Protein AF-A0A3P6QQW7-F1 (afdb_monomer)

pLDDT: mean 83.7, std 15.82, range [25.36, 98.5]

Radius of gyration: 17.85 Å; Cα contacts (8 Å, |Δi|>4): 536; chains: 1; bounding box: 44×50×46 Å

Solvent-accessible surface area (backbone atoms only — not comparable to full-atom values): 12596 Å² total; per-residue (Å²): 134,87,82,77,86,93,75,53,72,78,45,77,47,79,44,87,71,66,86,88,89,85,71,98,59,97,78,86,49,73,49,71,53,64,49,98,79,76,82,51,72,28,69,30,63,56,76,56,79,91,69,45,33,38,37,36,70,40,52,30,28,50,58,92,45,92,94,45,69,37,48,25,40,36,36,42,32,23,76,38,66,81,25,40,39,39,29,73,85,74,76,42,75,47,80,29,39,53,39,24,28,42,36,37,33,27,49,59,63,38,57,66,34,48,44,37,39,84,42,51,37,50,43,38,24,15,16,52,60,30,78,49,74,75,87,68,89,66,92,88,70,56,43,63,36,52,40,57,62,72,20,59,93,73,43,38,42,63,50,75,42,68,64,57,85,91,48,65,56,48,55,36,38,38,37,27,68,37,58,72,23,44,46,22,53,74,87,42,67,54,89,75,66,62,38,46,47,65,38,69,49,80,44,79,44,61,44,58,41,43,38,38,40,77,32,40,36,47,79,50,109

Foldseek 3Di:
DDDDDLAFWPDKDKDQADDDDDDPDDDWDKDWDADPVRPAIEIETDDDQVQFDFKFFAFEAAEPDPVDQKKKKKKKADQAAQKWKDWVVNRDIDGDHHSMMIMTIGRHDSRLTMIGIPDTIKMKIWIQADTAYCPDDDPPDRHTYMYTTGGLVPFDQKDAQADDPPDQKDKKKKAFQAAQKWKDKVNHTDPDDDHHHSDMDIDIDTGGIIMGMPGTMDMDD

Nearest PDB structures (foldseek):
  8jkk-assembly1_A  TM=5.355E-01  e=5.330E-01  Coprinopsis cinerea okayama7#130
  8jkk-assembly3_G  TM=5.347E-01  e=5.627E-01  Coprinopsis cinerea okayama7#130
  7w5p-assembly1_H  TM=5.671E-01  e=8.224E-01  Coprinopsis cinerea
  8jkk-assembly4_J  TM=5.335E-01  e=6.621E-01  Coprinopsis cinerea okayama7#130
  7w5p-assembly1_D  TM=5.644E-01  e=9.677E-01  Coprinopsis cinerea

Sequence (221 aa):
MVIYDEQYLYNAVVENKTLFVNSNVPVSLIATNSLTEGRGEDKFVVLPICQLGREYHIVGEESFYEDYQSTNIFTIIAVEDNTTVTLEFFFLESTLNRGQQLTIITTDWANAVVVTSNKNVAVLSGSVCGYGNTYSNHPSQCSYEALMLAPSSNWGKEAPFYKYLPEDSGEFMLFFEEANTDVYFDEQKLSHGPFGSNSYLTCANKTGVYIRATGPIYVVA

Secondary structure (DSSP, 8-state):
-------SEEEEEEEE-------SS---EEEEEE-TTSS-EEEEEEPPGGG-EEEEE----B---TT----EEEEEEESSTTEEEEEGGGTEEEEE-TTEEEEEEESS-GGG-EEEEEEEEEEEEEESS-SSB--S--GGGPPPEEEEPPPGGG-EEEEEE---TT-SEEEEEEEESSTTB-EEETTEEPSS-PBPTT-EEEEEEESSEEEEEEEEEEEE-

InterPro domains:
  IPR035234 IgGFc-binding protein, N-terminal [PF17517] (42-220)

Mean predicted aligned error: 7.34 Å

Organism: Cylicostephanus goldi (NCBI:txid71465)

Structure (mmCIF, N/CA/C/O backbone):
data_AF-A0A3P6QQW7-F1
#
_entry.id   AF-A0A3P6QQW7-F1
#
loop_
_atom_site.group_PDB
_atom_site.id
_atom_site.type_symbol
_atom_site.label_atom_id
_atom_site.label_alt_id
_atom_site.label_comp_id
_atom_site.label_asym_id
_atom_site.label_entity_id
_atom_site.label_seq_id
_atom_site.pdbx_PDB_ins_code
_atom_site.Cartn_x
_atom_site.Cartn_y
_atom_site.Cartn_z
_atom_site.occupancy
_atom_site.B_iso_or_equiv
_atom_site.auth_seq_id
_atom_site.auth_comp_id
_atom_site.auth_asym_id
_atom_site.auth_atom_id
_atom_site.pdbx_PDB_model_num
ATOM 1 N N . MET A 1 1 ? 16.428 32.362 10.472 1.00 32.22 1 MET A N 1
ATOM 2 C CA . MET A 1 1 ? 15.578 31.196 10.776 1.00 32.22 1 MET A CA 1
ATOM 3 C C . MET A 1 1 ? 14.934 30.819 9.462 1.00 32.22 1 MET A C 1
ATOM 5 O O . MET A 1 1 ? 14.193 31.632 8.929 1.00 32.22 1 MET A O 1
ATOM 9 N N . VAL A 1 2 ? 15.386 29.726 8.857 1.00 25.36 2 VAL A N 1
ATOM 10 C CA . VAL A 1 2 ? 14.949 29.312 7.519 1.00 25.36 2 VAL A CA 1
ATOM 11 C C . VAL A 1 2 ? 13.649 28.538 7.702 1.00 25.36 2 VAL A C 1
ATOM 13 O O . VAL A 1 2 ? 13.646 27.520 8.386 1.00 25.36 2 VAL A O 1
ATOM 16 N N . ILE A 1 3 ? 12.559 29.089 7.177 1.00 30.94 3 ILE A N 1
ATOM 17 C CA . ILE A 1 3 ? 11.255 28.436 7.062 1.00 30.94 3 ILE A CA 1
ATOM 18 C C . ILE A 1 3 ? 11.349 27.602 5.780 1.00 30.94 3 ILE A C 1
ATOM 20 O O . ILE A 1 3 ? 11.571 28.177 4.716 1.00 30.94 3 ILE A O 1
ATOM 24 N N . TYR A 1 4 ? 11.287 26.276 5.891 1.00 33.19 4 TYR A N 1
ATOM 25 C CA . TYR A 1 4 ? 11.054 25.408 4.736 1.00 33.19 4 TYR A CA 1
ATOM 26 C C . TYR A 1 4 ? 9.536 25.273 4.541 1.00 33.19 4 TYR A C 1
ATOM 28 O O . TYR A 1 4 ? 8.804 25.163 5.520 1.00 33.19 4 TYR A O 1
ATOM 36 N N . ASP A 1 5 ? 9.114 25.359 3.282 1.00 38.78 5 ASP A N 1
ATOM 37 C CA . ASP A 1 5 ? 7.742 25.432 2.763 1.00 38.78 5 ASP A CA 1
ATOM 38 C C . ASP A 1 5 ? 6.753 24.421 3.382 1.00 38.78 5 ASP A C 1
ATOM 40 O O . ASP A 1 5 ? 6.978 23.212 3.359 1.00 38.78 5 ASP A O 1
ATOM 44 N N . GLU A 1 6 ? 5.625 24.924 3.890 1.00 43.62 6 GLU A N 1
ATOM 45 C CA . GLU A 1 6 ? 4.515 24.176 4.505 1.00 43.62 6 GLU A CA 1
ATOM 46 C C . GLU A 1 6 ? 3.445 23.735 3.467 1.00 43.62 6 GLU A C 1
ATOM 48 O O . GLU A 1 6 ? 2.261 23.999 3.666 1.00 43.62 6 GLU A O 1
ATOM 53 N N . GLN A 1 7 ? 3.804 23.109 2.334 1.00 50.91 7 GLN A N 1
ATOM 54 C CA . GLN A 1 7 ? 2.839 22.869 1.228 1.00 50.91 7 GLN A CA 1
ATOM 55 C C . GLN A 1 7 ? 2.593 21.409 0.793 1.00 50.91 7 GLN A C 1
ATOM 57 O O . GLN A 1 7 ? 2.046 21.188 -0.279 1.00 50.91 7 GLN A O 1
ATOM 62 N N . TYR A 1 8 ? 2.908 20.393 1.600 1.00 62.88 8 TYR A N 1
ATOM 63 C CA . TYR A 1 8 ? 2.722 18.995 1.152 1.00 62.88 8 TYR A CA 1
ATOM 64 C C . TYR A 1 8 ? 1.355 18.389 1.505 1.00 62.88 8 TYR A C 1
ATOM 66 O O . TYR A 1 8 ? 0.889 17.471 0.834 1.00 62.88 8 TYR A O 1
ATOM 74 N N . LEU A 1 9 ? 0.691 18.884 2.551 1.00 67.94 9 LEU A N 1
ATOM 75 C CA . LEU A 1 9 ? -0.586 18.354 3.034 1.00 67.94 9 LEU A CA 1
ATOM 76 C C . LEU A 1 9 ? -1.731 19.285 2.627 1.00 67.94 9 LEU A C 1
ATOM 78 O O . LEU A 1 9 ? -1.903 20.349 3.219 1.00 67.94 9 LEU A O 1
ATOM 82 N N . TYR A 1 10 ? -2.540 18.878 1.649 1.00 69.56 10 TYR A N 1
ATOM 83 C CA . TYR A 1 10 ? -3.669 19.686 1.182 1.00 69.56 10 TYR A CA 1
ATOM 84 C C . TYR A 1 10 ? -4.895 19.535 2.085 1.00 69.56 10 TYR A C 1
ATOM 86 O O . TYR A 1 10 ? -5.614 20.497 2.358 1.00 69.56 10 TYR A O 1
ATOM 94 N N . ASN A 1 11 ? -5.156 18.311 2.547 1.00 80.00 11 ASN A N 1
ATOM 95 C CA . ASN A 1 11 ? -6.301 18.025 3.398 1.00 80.00 11 ASN A CA 1
ATOM 96 C C . ASN A 1 11 ? -6.044 16.802 4.282 1.00 80.00 11 ASN A C 1
ATOM 98 O O . ASN A 1 11 ? -5.419 15.840 3.841 1.00 80.00 11 ASN A O 1
ATOM 102 N N . ALA A 1 12 ? -6.584 16.829 5.500 1.00 83.56 12 ALA A N 1
ATOM 103 C CA . ALA A 1 12 ? -6.642 15.701 6.420 1.00 83.56 12 ALA A CA 1
ATOM 104 C C . ALA A 1 12 ? -8.001 15.719 7.133 1.00 83.56 12 ALA A C 1
ATOM 106 O O . ALA A 1 12 ? -8.289 16.630 7.911 1.00 83.56 12 ALA A O 1
ATOM 107 N N . VAL A 1 13 ? -8.851 14.724 6.870 1.00 91.06 13 VAL A N 1
ATOM 108 C CA . VAL A 1 13 ? -10.213 14.663 7.429 1.00 91.06 13 VAL A CA 1
ATOM 109 C C . VAL A 1 13 ? -10.448 13.329 8.109 1.00 91.06 13 VAL A C 1
ATOM 111 O O . VAL A 1 13 ? -10.167 12.275 7.537 1.00 91.06 13 VAL A O 1
ATOM 114 N N . VAL A 1 14 ? -11.018 13.386 9.315 1.00 91.75 14 VAL A N 1
ATOM 115 C CA . VAL A 1 14 ? -11.519 12.210 10.026 1.00 91.75 14 VAL A CA 1
ATOM 116 C C . VAL A 1 14 ? -13.023 12.081 9.823 1.00 91.75 14 VAL A C 1
ATOM 118 O O . VAL A 1 14 ? -13.777 13.016 10.095 1.00 91.75 14 VAL A O 1
ATOM 121 N N . GLU A 1 15 ? -13.470 10.908 9.384 1.00 93.88 15 GLU A N 1
ATOM 122 C CA . GLU A 1 15 ? -14.884 10.617 9.144 1.00 93.88 15 GLU A CA 1
ATOM 123 C C . GLU A 1 15 ? -15.303 9.264 9.729 1.00 93.88 15 GLU A C 1
ATOM 125 O O . GLU A 1 15 ? -14.505 8.335 9.831 1.00 93.88 15 GLU A O 1
ATOM 130 N N . ASN A 1 16 ? -16.591 9.126 10.053 1.00 91.31 16 ASN A N 1
ATOM 131 C CA . ASN A 1 16 ? -17.193 7.859 10.480 1.00 91.31 16 ASN A CA 1
ATOM 132 C C . ASN A 1 16 ? -17.816 7.156 9.268 1.00 91.31 16 ASN A C 1
ATOM 134 O O . ASN A 1 16 ? -19.023 7.257 9.034 1.00 91.31 16 ASN A O 1
ATOM 138 N N . LYS A 1 17 ? -16.989 6.490 8.462 1.00 82.12 17 LYS A N 1
ATOM 139 C CA . LYS A 1 17 ? -17.406 5.856 7.206 1.00 82.12 17 LYS A CA 1
ATOM 140 C C . LYS A 1 17 ? -16.744 4.489 7.072 1.00 82.12 17 LYS A C 1
ATOM 142 O O . LYS A 1 17 ? -15.702 4.347 6.449 1.00 82.12 17 LYS A O 1
ATOM 147 N N . THR A 1 18 ? -17.335 3.452 7.658 1.00 81.94 18 THR A N 1
ATOM 148 C CA . THR A 1 18 ? -16.860 2.077 7.445 1.00 81.94 18 THR A CA 1
ATOM 149 C C . THR A 1 18 ? -18.013 1.089 7.507 1.00 81.94 18 THR A C 1
ATOM 151 O O . THR A 1 18 ? -18.903 1.198 8.351 1.00 81.94 18 THR A O 1
ATOM 154 N N . LEU A 1 19 ? -17.973 0.097 6.621 1.00 84.00 19 LEU A N 1
ATOM 155 C CA . LEU A 1 19 ? -18.860 -1.056 6.640 1.00 84.00 19 LEU A CA 1
ATOM 156 C C . LEU A 1 19 ? -18.068 -2.282 7.106 1.00 84.00 19 LEU A C 1
ATOM 158 O O . LEU A 1 19 ? -17.021 -2.599 6.551 1.00 84.00 19 LEU A O 1
ATOM 162 N N . PHE A 1 20 ? -18.577 -2.980 8.122 1.00 86.38 20 PHE A N 1
ATOM 163 C CA . PHE A 1 20 ? -17.984 -4.225 8.609 1.00 86.38 20 PHE A CA 1
ATOM 164 C C . PHE A 1 20 ? -18.745 -5.420 8.037 1.00 86.38 20 PHE A C 1
ATOM 166 O O . PHE A 1 20 ? -19.938 -5.581 8.294 1.00 86.38 20 PHE A O 1
ATOM 173 N N . VAL A 1 21 ? -18.044 -6.279 7.295 1.00 89.12 21 VAL A N 1
ATOM 174 C CA . VAL A 1 21 ? -18.576 -7.562 6.819 1.00 89.12 21 VAL A CA 1
ATOM 175 C C . VAL A 1 21 ? -18.076 -8.669 7.737 1.00 89.12 21 VAL A C 1
ATOM 177 O O . VAL A 1 21 ? -16.873 -8.882 7.857 1.00 89.12 21 VAL A O 1
ATOM 180 N N . ASN A 1 22 ? -19.000 -9.396 8.363 1.00 89.75 22 ASN A N 1
ATOM 181 C CA . ASN A 1 22 ? -18.692 -10.601 9.127 1.00 89.75 22 ASN A CA 1
ATOM 182 C C . ASN A 1 22 ? -19.242 -11.818 8.385 1.00 89.75 22 ASN A C 1
ATOM 184 O O . ASN A 1 22 ? -20.403 -11.825 7.980 1.00 89.75 22 ASN A O 1
ATOM 188 N N . SER A 1 23 ? -18.420 -12.854 8.245 1.00 90.00 23 SER A N 1
ATOM 189 C CA . SER A 1 23 ? -18.808 -14.123 7.636 1.00 90.00 23 SER A CA 1
ATOM 190 C C . SER A 1 23 ? -18.249 -15.279 8.458 1.00 90.00 23 SER A C 1
ATOM 192 O O . SER A 1 23 ? -17.137 -15.203 8.974 1.00 90.00 23 SER A O 1
ATOM 194 N N . ASN A 1 24 ? -19.020 -16.357 8.579 1.00 92.31 24 ASN A N 1
ATOM 195 C CA . ASN A 1 24 ? -18.590 -17.617 9.192 1.00 92.31 24 ASN A CA 1
ATOM 196 C C . ASN A 1 24 ? -17.981 -18.598 8.174 1.00 92.31 24 ASN A C 1
ATOM 198 O O . ASN A 1 24 ? -17.595 -19.706 8.539 1.00 92.31 24 ASN A O 1
ATOM 202 N N . VAL A 1 25 ? -17.906 -18.195 6.906 1.00 92.81 25 VAL A N 1
ATOM 203 C CA . VAL A 1 25 ? -17.257 -18.923 5.812 1.00 92.81 25 VAL A CA 1
ATOM 204 C C . VAL A 1 25 ? -16.255 -18.008 5.103 1.00 92.81 25 VAL A C 1
ATOM 206 O O . VAL A 1 25 ? -16.424 -16.784 5.150 1.00 92.81 25 VAL A O 1
ATOM 209 N N . PRO A 1 26 ? -15.227 -18.555 4.431 1.00 90.50 26 PRO A N 1
ATOM 210 C CA . PRO A 1 26 ? -14.316 -17.749 3.628 1.00 90.50 26 PRO A CA 1
ATOM 211 C C . PRO A 1 26 ? -15.080 -16.949 2.568 1.00 90.50 26 PRO A C 1
ATOM 213 O O . PRO A 1 26 ? -15.846 -17.511 1.787 1.00 90.50 26 PRO A O 1
ATOM 216 N N . VAL A 1 27 ? -14.866 -15.635 2.551 1.00 90.75 27 VAL A N 1
ATOM 217 C CA . VAL A 1 27 ? -15.422 -14.713 1.556 1.00 90.75 27 VAL A CA 1
ATOM 218 C C . VAL A 1 27 ? -14.296 -13.864 0.982 1.00 90.75 27 VAL A C 1
ATOM 220 O O . VAL A 1 27 ? -13.344 -13.537 1.688 1.00 90.75 27 VAL A O 1
ATOM 223 N N . SER A 1 28 ? -14.417 -13.504 -0.293 1.00 92.00 28 SER A N 1
ATOM 224 C CA . SER A 1 28 ? -13.597 -12.469 -0.917 1.00 92.00 28 SER A CA 1
ATOM 225 C C . SER A 1 28 ? -14.476 -11.246 -1.126 1.00 92.00 28 SER A C 1
ATOM 227 O O . SER A 1 28 ? -15.581 -11.362 -1.662 1.00 92.00 28 SER A O 1
ATOM 229 N N . LEU A 1 29 ? -14.007 -10.093 -0.659 1.00 92.19 29 LEU A N 1
ATOM 230 C CA . LEU A 1 29 ? -14.676 -8.822 -0.873 1.00 92.19 29 LEU A CA 1
ATOM 231 C C . LEU A 1 29 ? -13.885 -8.041 -1.919 1.00 92.19 29 LEU A C 1
ATOM 233 O O . LEU A 1 29 ? -12.702 -7.770 -1.730 1.00 92.19 29 LEU A O 1
ATOM 237 N N . ILE A 1 30 ? -14.554 -7.689 -3.012 1.00 91.62 30 ILE A N 1
ATOM 238 C CA . ILE A 1 30 ? -14.014 -6.826 -4.058 1.00 91.62 30 ILE A CA 1
ATOM 239 C C . ILE A 1 30 ? -14.739 -5.493 -3.949 1.00 91.62 30 ILE A C 1
ATOM 241 O O . ILE A 1 30 ? -15.968 -5.452 -4.026 1.00 91.62 30 ILE A O 1
ATOM 245 N N . ALA A 1 31 ? -13.984 -4.423 -3.739 1.00 88.88 31 ALA A N 1
ATOM 246 C CA . ALA A 1 31 ? -14.510 -3.070 -3.788 1.00 88.88 31 ALA A CA 1
ATOM 247 C C . ALA A 1 31 ? -14.327 -2.504 -5.197 1.00 88.88 31 ALA A C 1
ATOM 249 O O . ALA A 1 31 ? -13.451 -2.933 -5.950 1.00 88.88 31 ALA A O 1
ATOM 250 N N . THR A 1 32 ? -15.183 -1.555 -5.560 1.00 85.00 32 THR A N 1
ATOM 251 C CA . THR A 1 32 ? -15.076 -0.823 -6.819 1.00 85.00 32 THR A CA 1
ATOM 252 C C . THR A 1 32 ? -15.112 0.661 -6.513 1.00 85.00 32 THR A C 1
ATOM 254 O O . THR A 1 32 ? -16.046 1.128 -5.859 1.00 85.00 32 THR A O 1
ATOM 257 N N . ASN A 1 33 ? -14.095 1.384 -6.968 1.00 78.38 33 ASN A N 1
ATOM 258 C CA . ASN A 1 33 ? -14.095 2.836 -7.005 1.00 78.38 33 ASN A CA 1
ATOM 259 C C . ASN A 1 33 ? -14.548 3.256 -8.405 1.00 78.38 33 ASN A C 1
ATOM 261 O O . ASN A 1 33 ? -13.872 2.945 -9.379 1.00 78.38 33 ASN A O 1
ATOM 265 N N . SER A 1 34 ? -15.716 3.887 -8.516 1.00 71.12 34 SER A N 1
ATOM 266 C CA . SER A 1 34 ? -16.317 4.259 -9.801 1.00 71.12 34 SER A CA 1
ATOM 267 C C . SER A 1 34 ? -16.558 5.757 -9.829 1.00 71.12 34 SER A C 1
ATOM 269 O O . SER A 1 34 ? -17.127 6.326 -8.891 1.00 71.12 34 SER A O 1
ATOM 271 N N . LEU A 1 35 ? -16.140 6.403 -10.914 1.00 65.94 35 LEU A N 1
ATOM 272 C CA . LEU A 1 35 ? -16.477 7.800 -11.152 1.00 65.94 35 LEU A CA 1
ATOM 273 C C . LEU A 1 35 ? -17.964 7.908 -11.492 1.00 65.94 35 LEU A C 1
ATOM 275 O O . LEU A 1 35 ? -18.494 7.122 -12.276 1.00 65.94 35 LEU A O 1
ATOM 279 N N . THR A 1 36 ? -18.630 8.939 -10.973 1.00 58.78 36 THR A N 1
ATOM 280 C CA . THR A 1 36 ? -20.071 9.202 -11.158 1.00 58.78 36 THR A CA 1
ATOM 281 C C . THR A 1 36 ? -20.526 9.323 -12.621 1.00 58.78 36 THR A C 1
ATOM 283 O O . THR A 1 36 ? -21.727 9.319 -12.878 1.00 58.78 36 THR A O 1
ATOM 286 N N . GLU A 1 37 ? -19.599 9.380 -13.583 1.00 57.81 37 GLU A N 1
ATOM 287 C CA . GLU A 1 37 ? -19.873 9.432 -15.025 1.00 57.81 37 GLU A CA 1
ATOM 288 C C . GLU A 1 37 ? -19.468 8.163 -15.806 1.00 57.81 37 GLU A C 1
ATOM 290 O O . GLU A 1 37 ? -19.481 8.179 -17.036 1.00 57.81 37 GLU A O 1
ATOM 295 N N . GLY A 1 38 ? -19.095 7.063 -15.137 1.00 52.53 38 GLY A N 1
ATOM 296 C CA . GLY A 1 38 ? -18.770 5.790 -15.803 1.00 52.53 38 GLY A CA 1
ATOM 297 C C . GLY A 1 38 ? -17.506 5.830 -16.673 1.00 52.53 38 GLY A C 1
ATOM 298 O O . GLY A 1 38 ? -17.375 5.050 -17.614 1.00 52.53 38 GLY A O 1
ATOM 299 N N . ARG A 1 39 ? -16.588 6.762 -16.385 1.00 57.78 39 ARG A N 1
ATOM 300 C CA . ARG A 1 39 ? -15.361 7.019 -17.164 1.00 57.78 39 ARG A CA 1
ATOM 301 C C . ARG A 1 39 ? -14.136 6.210 -16.718 1.00 57.78 39 ARG A C 1
ATOM 303 O O . ARG A 1 39 ? -13.053 6.436 -17.237 1.00 57.78 39 ARG A O 1
ATOM 310 N N . GLY A 1 40 ? -14.309 5.286 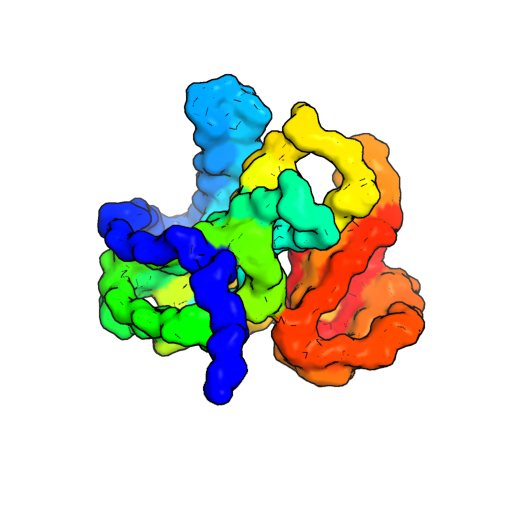-15.779 1.00 63.34 40 GLY A N 1
ATOM 311 C CA . GLY A 1 40 ? -13.247 4.447 -15.230 1.00 63.34 40 GLY A CA 1
ATOM 312 C C . GLY A 1 40 ? -13.702 3.812 -13.920 1.00 63.34 40 GLY A C 1
ATOM 313 O O . GLY A 1 40 ? -14.450 4.439 -13.163 1.00 63.34 40 GLY A O 1
ATOM 314 N N . GLU A 1 41 ? -13.299 2.562 -13.694 1.00 73.06 41 GLU A N 1
ATOM 315 C CA . GLU A 1 41 ? -13.537 1.844 -12.444 1.00 73.06 41 GLU A CA 1
ATOM 316 C C . GLU A 1 41 ? -12.279 1.101 -12.014 1.00 73.06 41 GLU A C 1
ATOM 318 O O . GLU A 1 41 ? -11.817 0.218 -12.740 1.00 73.06 41 GLU A O 1
ATOM 323 N N . ASP A 1 42 ? -11.812 1.370 -10.799 1.00 77.06 42 ASP A N 1
ATOM 324 C CA . ASP A 1 42 ? -10.796 0.541 -10.159 1.00 77.06 42 ASP A CA 1
ATOM 325 C C . ASP A 1 42 ? -11.454 -0.523 -9.318 1.00 77.06 42 ASP A C 1
ATOM 327 O O . ASP A 1 42 ? -12.444 -0.277 -8.620 1.00 77.06 42 ASP A O 1
ATOM 331 N N . LYS A 1 43 ? -10.871 -1.716 -9.340 1.00 85.12 43 LYS A N 1
ATOM 332 C CA . LYS A 1 43 ? -11.303 -2.824 -8.498 1.00 85.12 43 LYS A CA 1
ATOM 333 C C . LYS A 1 43 ? -10.127 -3.323 -7.700 1.00 85.12 43 LYS A C 1
ATOM 335 O O . LYS A 1 43 ? -9.103 -3.690 -8.262 1.00 85.12 43 LYS A O 1
ATOM 340 N N . PHE A 1 44 ? -10.318 -3.411 -6.394 1.00 89.44 44 PHE A N 1
ATOM 341 C CA . PHE A 1 44 ? -9.306 -3.926 -5.489 1.00 89.44 44 PHE A CA 1
ATOM 342 C C . PHE A 1 44 ? -9.915 -4.924 -4.512 1.00 89.44 44 PHE A C 1
ATOM 344 O O . PHE A 1 44 ? -11.092 -4.857 -4.137 1.00 89.44 44 PHE A O 1
ATOM 351 N N . VAL A 1 45 ? -9.089 -5.887 -4.113 1.00 92.31 45 VAL A N 1
ATOM 352 C CA . VAL A 1 45 ? -9.442 -6.866 -3.088 1.00 92.31 45 VAL A CA 1
ATOM 353 C C . VAL A 1 45 ? -9.349 -6.185 -1.728 1.00 92.31 45 VAL A C 1
ATOM 355 O O . VAL A 1 45 ? -8.327 -5.595 -1.390 1.00 92.31 45 VAL A O 1
ATOM 358 N N . VAL A 1 46 ? -10.402 -6.287 -0.923 1.00 93.38 46 VAL A N 1
ATOM 359 C CA . VAL A 1 46 ? -10.380 -5.818 0.464 1.00 93.38 46 VAL A CA 1
ATOM 360 C C . VAL A 1 46 ? -9.780 -6.912 1.339 1.00 93.38 46 VAL A C 1
ATOM 362 O O . VAL A 1 46 ? -10.304 -8.027 1.408 1.00 93.38 46 VAL A O 1
ATOM 365 N N . LEU A 1 47 ? -8.683 -6.587 2.023 1.00 94.12 47 LEU A N 1
ATOM 366 C CA . LEU A 1 47 ? -8.017 -7.522 2.921 1.00 94.12 47 LEU A CA 1
ATOM 367 C C . LEU A 1 47 ? -8.849 -7.734 4.200 1.00 94.12 47 LEU A C 1
ATOM 369 O O . LEU A 1 47 ? -9.350 -6.766 4.782 1.00 94.12 47 LEU A O 1
ATOM 373 N N . PRO A 1 48 ? -9.002 -8.982 4.678 1.00 93.50 48 PRO A N 1
ATOM 374 C CA . PRO A 1 48 ? -9.644 -9.250 5.957 1.00 93.50 48 PRO A CA 1
ATOM 375 C C . PRO A 1 48 ? -8.808 -8.689 7.116 1.00 93.50 48 PRO A C 1
ATOM 377 O O . PRO A 1 48 ? -7.584 -8.630 7.036 1.00 93.50 48 PRO A O 1
ATOM 380 N N . ILE A 1 49 ? -9.461 -8.365 8.240 1.00 93.12 49 ILE A N 1
ATOM 381 C CA . ILE A 1 49 ? -8.817 -7.754 9.423 1.00 93.12 49 ILE A CA 1
ATOM 382 C C . ILE A 1 49 ? -7.585 -8.540 9.908 1.00 93.12 49 ILE A C 1
ATOM 384 O O . ILE A 1 49 ? -6.610 -7.946 10.358 1.00 93.12 49 ILE A O 1
ATOM 388 N N . CYS A 1 50 ? -7.596 -9.871 9.791 1.00 92.12 50 CYS A N 1
ATOM 389 C CA . CYS A 1 50 ? -6.478 -10.729 10.194 1.00 92.12 50 CYS A CA 1
ATOM 390 C C . CYS A 1 50 ? -5.237 -10.647 9.288 1.00 92.12 50 CYS A C 1
ATOM 392 O O . CYS A 1 50 ? -4.198 -11.175 9.668 1.00 92.12 50 CYS A O 1
ATOM 394 N N . GLN A 1 51 ? -5.340 -10.021 8.113 1.00 95.00 51 GLN A N 1
ATOM 395 C CA . GLN A 1 51 ? -4.224 -9.767 7.193 1.00 95.00 51 GLN A CA 1
ATOM 396 C C . GLN A 1 51 ? -3.726 -8.317 7.255 1.00 95.00 51 GLN A C 1
ATOM 398 O O . GLN A 1 51 ? -2.773 -7.971 6.558 1.00 95.00 51 GLN A O 1
ATOM 403 N N . LEU A 1 52 ? -4.372 -7.476 8.066 1.00 97.25 52 LEU A N 1
ATOM 404 C CA . LEU A 1 52 ? -3.955 -6.100 8.296 1.00 97.25 52 LEU A CA 1
ATOM 405 C C . LEU A 1 52 ? -2.771 -6.044 9.262 1.00 97.25 52 LEU A C 1
ATOM 407 O O . LEU A 1 52 ? -2.576 -6.938 10.088 1.00 97.25 52 LEU A O 1
ATOM 411 N N . GLY A 1 53 ? -2.013 -4.959 9.179 1.00 97.88 53 GLY A N 1
ATOM 412 C CA . GLY A 1 53 ? -0.825 -4.717 9.980 1.00 97.88 53 GLY A CA 1
ATOM 413 C C . GLY A 1 53 ? -0.778 -3.283 10.483 1.00 97.88 53 GLY A C 1
ATOM 414 O O . GLY A 1 53 ? -1.805 -2.616 10.608 1.00 97.88 53 GLY A O 1
ATOM 415 N N . ARG A 1 54 ? 0.430 -2.842 10.823 1.00 98.25 54 ARG A N 1
ATOM 416 C CA . ARG A 1 54 ? 0.681 -1.583 11.540 1.00 98.25 54 ARG A CA 1
ATOM 417 C C . ARG A 1 54 ? 1.598 -0.625 10.804 1.00 98.25 54 ARG A C 1
ATOM 419 O O . ARG A 1 54 ? 1.784 0.491 11.263 1.00 98.25 54 ARG A O 1
ATOM 426 N N . GLU A 1 55 ? 2.188 -1.077 9.710 1.00 97.81 55 GLU A N 1
ATOM 427 C CA . GLU A 1 55 ? 3.102 -0.295 8.899 1.00 97.81 55 GLU A CA 1
ATOM 428 C C . GLU A 1 55 ? 2.743 -0.498 7.433 1.00 97.81 55 GLU A C 1
ATOM 430 O O . GLU A 1 55 ? 2.515 -1.635 7.008 1.00 97.81 55 GLU A O 1
ATOM 435 N N . TYR A 1 56 ? 2.621 0.604 6.700 1.00 97.44 56 TYR A N 1
ATOM 436 C CA . TYR A 1 56 ? 2.255 0.624 5.290 1.00 97.44 56 TYR A CA 1
ATOM 437 C C . TYR A 1 56 ? 3.037 1.713 4.570 1.00 97.44 56 TYR A C 1
ATOM 439 O O . TYR A 1 56 ? 3.215 2.806 5.104 1.00 97.44 56 TYR A O 1
ATOM 447 N N . HIS A 1 57 ? 3.424 1.439 3.330 1.00 94.94 57 HIS A N 1
ATOM 448 C CA . HIS A 1 57 ? 4.060 2.414 2.453 1.00 94.94 57 HIS A CA 1
ATOM 449 C C . HIS A 1 57 ? 3.033 2.895 1.443 1.00 94.94 57 HIS A C 1
ATOM 451 O O . HIS A 1 57 ? 2.411 2.083 0.756 1.00 94.94 57 HIS A O 1
ATOM 457 N N . ILE A 1 58 ? 2.814 4.205 1.412 1.00 93.31 58 ILE A N 1
ATOM 458 C CA . ILE A 1 58 ? 1.848 4.823 0.513 1.00 93.31 58 ILE A CA 1
ATOM 459 C C . ILE A 1 58 ? 2.360 4.720 -0.917 1.00 93.31 58 ILE A C 1
ATOM 461 O O . ILE A 1 58 ? 3.553 4.828 -1.179 1.00 93.31 58 ILE A O 1
ATOM 465 N N . VAL A 1 59 ? 1.424 4.494 -1.832 1.00 89.56 59 VAL A N 1
ATOM 466 C CA . VAL A 1 59 ? 1.696 4.376 -3.260 1.00 89.56 59 VAL A CA 1
ATOM 467 C C . VAL A 1 59 ? 0.908 5.451 -3.978 1.00 89.56 59 VAL A C 1
ATOM 469 O O . VAL A 1 59 ? -0.315 5.536 -3.834 1.00 89.56 59 VAL A O 1
ATOM 472 N N . GLY A 1 60 ? 1.605 6.279 -4.732 1.00 84.88 60 GLY A N 1
ATOM 473 C CA . GLY A 1 60 ? 1.020 7.371 -5.480 1.00 84.88 60 GLY A CA 1
ATOM 474 C C . GLY A 1 60 ? 1.808 7.667 -6.743 1.00 84.88 60 GLY A C 1
ATOM 475 O O . GLY A 1 60 ? 2.787 7.000 -7.078 1.00 84.88 60 GLY A O 1
ATOM 476 N N . GLU A 1 61 ? 1.355 8.683 -7.449 1.00 78.88 61 GLU A N 1
ATOM 477 C CA . GLU A 1 61 ? 2.038 9.221 -8.610 1.00 78.88 61 GLU A CA 1
ATOM 478 C C . GLU A 1 61 ? 3.155 10.168 -8.181 1.00 78.88 61 GLU A C 1
ATOM 480 O O . GLU A 1 61 ? 2.997 10.958 -7.240 1.00 78.88 61 GLU A O 1
ATOM 485 N N . GLU A 1 62 ? 4.251 10.141 -8.934 1.00 72.12 62 GLU A N 1
ATOM 486 C CA . GLU A 1 62 ? 5.272 11.177 -8.872 1.00 72.12 62 GLU A CA 1
ATOM 487 C C . GLU A 1 62 ? 5.296 11.958 -10.170 1.00 72.12 62 GLU A C 1
ATOM 489 O O . GLU A 1 62 ? 5.755 11.476 -11.206 1.00 72.12 62 GLU A O 1
ATOM 494 N N . SER A 1 63 ? 4.836 13.202 -10.088 1.00 63.69 63 SER A N 1
ATOM 495 C CA . SER A 1 63 ? 5.036 14.163 -11.156 1.00 63.69 63 SER A CA 1
ATOM 496 C C . SER A 1 63 ? 6.253 15.023 -10.844 1.00 63.69 63 SER A C 1
ATOM 498 O O . SER A 1 63 ? 6.355 15.642 -9.789 1.00 63.69 63 SER A O 1
ATOM 500 N N . PHE A 1 64 ? 7.182 15.081 -11.793 1.00 58.34 64 PHE A N 1
ATOM 501 C CA . PHE A 1 64 ? 8.360 15.949 -11.726 1.00 58.34 64 PHE A CA 1
ATOM 502 C C . PHE A 1 64 ? 8.158 17.269 -12.485 1.00 58.34 64 PHE A C 1
ATOM 504 O O . PHE A 1 64 ? 9.107 18.038 -12.654 1.00 58.34 64 PHE A O 1
ATOM 511 N N . TYR A 1 65 ? 6.944 17.524 -12.980 1.00 58.06 65 TYR A N 1
ATOM 512 C CA . TYR A 1 65 ? 6.605 18.733 -13.721 1.00 58.06 65 TYR A CA 1
ATOM 513 C C . TYR A 1 65 ? 5.797 19.684 -12.838 1.00 58.06 65 TYR A C 1
ATOM 515 O O . TYR A 1 65 ? 4.704 19.341 -12.405 1.00 58.06 65 TYR A O 1
ATOM 523 N N . GLU A 1 66 ? 6.306 20.903 -12.633 1.00 53.88 66 GLU A N 1
ATOM 524 C CA . GLU A 1 66 ? 5.665 21.945 -11.805 1.00 53.88 66 GLU A CA 1
ATOM 525 C C . GLU A 1 66 ? 4.232 22.290 -12.259 1.00 53.88 66 GLU A C 1
ATOM 527 O O . GLU A 1 66 ? 3.394 22.663 -11.441 1.00 53.88 66 GLU A O 1
ATOM 532 N N . ASP A 1 67 ? 3.928 22.117 -13.551 1.00 52.28 67 ASP A N 1
ATOM 533 C CA . ASP A 1 67 ? 2.597 22.356 -14.128 1.00 52.28 67 ASP A CA 1
ATOM 534 C C . ASP A 1 67 ? 1.598 21.205 -13.870 1.00 52.28 67 ASP A C 1
ATOM 536 O O . ASP A 1 67 ? 0.408 21.337 -14.170 1.00 52.28 67 ASP A O 1
ATOM 540 N N . TYR A 1 68 ? 2.066 20.077 -13.324 1.00 56.47 68 TYR A N 1
ATOM 541 C CA . TYR A 1 68 ? 1.283 18.871 -13.065 1.00 56.47 68 TYR A CA 1
ATOM 542 C C . TYR A 1 68 ? 1.462 18.435 -11.612 1.00 56.47 68 TYR A C 1
ATOM 544 O O . TYR A 1 68 ? 2.364 17.674 -11.285 1.00 56.47 68 TYR A O 1
ATOM 552 N N . GLN A 1 69 ? 0.575 18.887 -10.732 1.00 58.09 69 GLN A N 1
ATOM 553 C CA . GLN A 1 69 ? 0.473 18.340 -9.381 1.00 58.09 69 GLN A CA 1
ATOM 554 C C . GLN A 1 69 ? -0.450 17.125 -9.416 1.00 58.09 69 GLN A C 1
ATOM 556 O O . GLN A 1 69 ? -1.670 17.276 -9.555 1.00 58.09 69 GLN A O 1
ATOM 561 N N . SER A 1 70 ? 0.112 15.919 -9.317 1.00 64.50 70 SER A N 1
ATOM 562 C CA . SER A 1 70 ? -0.733 14.740 -9.160 1.00 64.50 70 SER A CA 1
ATOM 563 C C . SER A 1 70 ? -1.425 14.798 -7.810 1.00 64.50 70 SER A C 1
ATOM 565 O O . SER A 1 70 ? -0.789 14.977 -6.780 1.00 64.50 70 SER A O 1
ATOM 567 N N . THR A 1 71 ? -2.746 14.643 -7.800 1.00 79.56 71 THR A N 1
ATOM 568 C CA . THR A 1 71 ? -3.483 14.546 -6.543 1.00 79.56 71 THR A CA 1
ATOM 569 C C . THR A 1 71 ? -3.432 13.106 -6.054 1.00 79.56 71 THR A C 1
ATOM 571 O O . THR A 1 71 ? -4.165 12.247 -6.543 1.00 79.56 71 THR A O 1
ATOM 574 N N . ASN A 1 72 ? -2.584 12.859 -5.064 1.00 86.19 72 ASN A N 1
ATOM 575 C CA . ASN A 1 72 ? -2.503 11.600 -4.343 1.00 86.19 72 ASN A CA 1
ATOM 576 C C . ASN A 1 72 ? -3.492 11.609 -3.177 1.00 86.19 72 ASN A C 1
ATOM 578 O O . ASN A 1 72 ? -3.588 12.583 -2.424 1.00 86.19 72 ASN A O 1
ATOM 582 N N . ILE A 1 73 ? -4.237 10.517 -3.025 1.00 89.19 73 ILE A N 1
ATOM 583 C CA . ILE A 1 73 ? -5.253 10.353 -1.988 1.00 89.19 73 ILE A CA 1
ATOM 584 C C . ILE A 1 73 ? -5.028 9.010 -1.314 1.00 89.19 73 ILE A C 1
ATOM 586 O O . ILE A 1 73 ? -5.055 7.967 -1.962 1.00 89.19 73 ILE A O 1
ATOM 590 N N . PHE A 1 74 ? -4.868 9.020 0.003 1.00 93.38 74 PHE A N 1
ATOM 591 C CA . PHE A 1 74 ? -4.816 7.787 0.776 1.00 93.38 74 PHE A CA 1
ATOM 592 C C . PHE A 1 74 ? -5.683 7.888 2.026 1.00 93.38 74 PHE A C 1
ATOM 594 O O . PHE A 1 74 ? -5.875 8.958 2.609 1.00 93.38 74 PHE A O 1
ATOM 601 N N . THR A 1 75 ? -6.236 6.752 2.432 1.00 95.00 75 THR A N 1
ATOM 602 C CA . THR A 1 75 ? -7.171 6.651 3.550 1.00 95.00 75 THR A CA 1
ATOM 603 C C . THR A 1 75 ? -6.721 5.554 4.497 1.00 95.00 75 THR A C 1
ATOM 605 O O . THR A 1 75 ? -6.562 4.403 4.099 1.00 95.00 75 THR A O 1
ATOM 608 N N . ILE A 1 76 ? -6.572 5.905 5.772 1.00 97.44 76 ILE A N 1
ATOM 609 C CA . ILE A 1 76 ? -6.251 4.984 6.860 1.00 97.44 76 ILE A CA 1
ATOM 610 C C . ILE A 1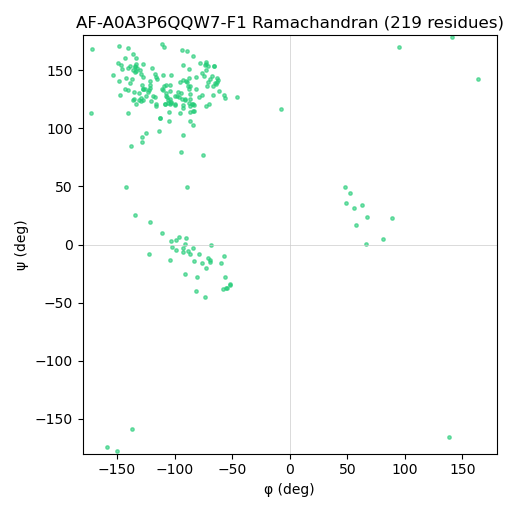 76 ? -7.520 4.737 7.670 1.00 97.44 76 ILE A C 1
ATOM 612 O O . ILE A 1 76 ? -8.141 5.680 8.152 1.00 97.44 76 ILE A O 1
ATOM 616 N N . ILE A 1 77 ? -7.909 3.478 7.840 1.00 97.06 77 ILE A N 1
ATOM 617 C CA . ILE A 1 77 ? -9.147 3.071 8.508 1.00 97.06 77 ILE A CA 1
ATOM 618 C C . ILE A 1 77 ? -8.793 2.275 9.760 1.00 97.06 77 ILE A C 1
ATOM 620 O O . ILE A 1 77 ? -8.159 1.218 9.688 1.00 97.06 77 ILE A O 1
ATOM 624 N N . ALA A 1 78 ? -9.244 2.749 10.919 1.00 97.31 78 ALA A N 1
ATOM 625 C CA . ALA A 1 78 ? -9.056 2.040 12.175 1.00 97.31 78 ALA A CA 1
ATOM 626 C C . ALA A 1 78 ? -10.067 0.895 12.317 1.00 97.31 78 ALA A C 1
ATOM 628 O O . ALA A 1 78 ? -11.285 1.083 12.235 1.00 97.31 78 ALA A O 1
ATOM 629 N N . VAL A 1 79 ? -9.562 -0.310 12.581 1.00 96.44 79 VAL A N 1
ATOM 630 C CA . VAL A 1 79 ? -10.392 -1.503 12.843 1.00 96.44 79 VAL A CA 1
ATOM 631 C C . VAL A 1 79 ? -10.552 -1.796 14.336 1.00 96.44 79 VAL A C 1
ATOM 633 O O . VAL A 1 79 ? -11.338 -2.665 14.720 1.00 96.44 79 VAL A O 1
ATOM 636 N N . GLU A 1 80 ? -9.872 -1.020 15.176 1.00 96.38 80 GLU A N 1
ATOM 637 C CA . GLU A 1 80 ? -9.890 -1.088 16.634 1.00 96.38 80 GLU A CA 1
ATOM 638 C C . GLU A 1 80 ? -10.028 0.319 17.238 1.00 96.38 80 GLU A C 1
ATOM 640 O O . GLU A 1 80 ? -9.600 1.309 16.642 1.00 96.38 80 GLU A O 1
ATOM 645 N N . ASP A 1 81 ? -10.606 0.415 18.438 1.00 97.31 81 ASP A N 1
ATOM 646 C CA . ASP A 1 81 ? -10.721 1.689 19.160 1.00 97.31 81 ASP A CA 1
ATOM 647 C C . ASP A 1 81 ? -9.370 2.176 19.685 1.00 97.31 81 ASP A C 1
ATOM 649 O O . ASP A 1 81 ? -8.500 1.359 19.998 1.00 97.31 81 ASP A O 1
ATOM 653 N N . ASN A 1 82 ? -9.211 3.490 19.869 1.00 97.94 82 ASN A N 1
ATOM 654 C CA . ASN A 1 82 ? -7.965 4.105 20.348 1.00 97.94 82 ASN A CA 1
ATOM 655 C C . ASN A 1 82 ? -6.730 3.673 19.530 1.00 97.94 82 ASN A C 1
ATOM 657 O O . ASN A 1 82 ? -5.689 3.307 20.087 1.00 97.94 82 ASN A O 1
ATOM 661 N N . THR A 1 83 ? -6.877 3.661 18.207 1.00 98.44 83 THR A N 1
ATOM 662 C CA . THR A 1 83 ? -5.790 3.422 17.261 1.00 98.44 83 THR A CA 1
ATOM 663 C C . THR A 1 83 ? -5.098 4.744 16.967 1.00 98.44 83 THR A C 1
ATOM 665 O O . THR A 1 83 ? -5.700 5.643 16.390 1.00 98.44 83 THR A O 1
ATOM 668 N N . THR A 1 84 ? -3.841 4.873 17.370 1.00 98.50 84 THR A N 1
ATOM 669 C CA . THR A 1 84 ? -3.005 6.032 17.054 1.00 98.50 84 THR A CA 1
ATOM 670 C C . THR A 1 84 ? -2.254 5.741 15.768 1.00 98.50 84 THR A C 1
ATOM 672 O O . THR A 1 84 ? -1.576 4.717 15.675 1.00 98.50 84 THR A O 1
ATOM 675 N N . VAL A 1 85 ? -2.414 6.628 14.793 1.00 98.12 85 VAL A N 1
ATOM 676 C CA . VAL A 1 85 ? -1.749 6.601 13.494 1.00 98.12 85 VAL A CA 1
ATOM 677 C C . VAL A 1 85 ? -0.763 7.756 13.433 1.00 98.12 85 VAL A C 1
ATOM 679 O O . VAL A 1 85 ? -1.124 8.888 13.763 1.00 98.12 85 VAL A O 1
ATOM 682 N N . THR A 1 86 ? 0.446 7.467 12.970 1.00 97.69 86 THR A N 1
ATOM 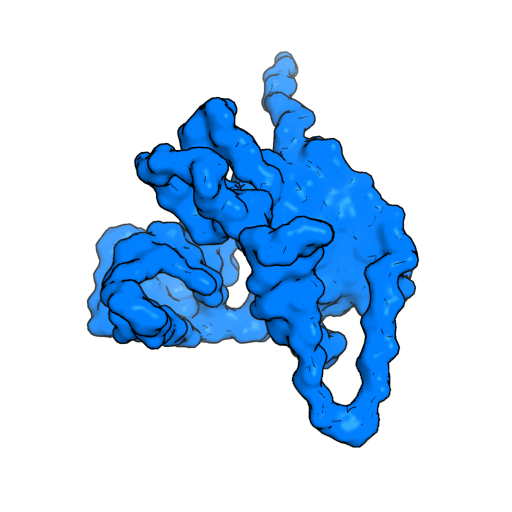683 C CA . THR A 1 86 ? 1.548 8.415 12.854 1.00 97.69 86 THR A CA 1
ATOM 684 C C . THR A 1 86 ? 2.072 8.422 11.423 1.00 97.69 86 THR A C 1
ATOM 686 O O . THR A 1 86 ? 2.295 7.380 10.807 1.00 97.69 86 THR A O 1
ATOM 689 N N . LEU A 1 87 ? 2.262 9.628 10.900 1.00 93.88 87 LEU A N 1
ATOM 690 C CA . LEU A 1 87 ? 2.800 9.926 9.580 1.00 93.88 87 LEU A CA 1
ATOM 691 C C . LEU A 1 87 ? 3.941 10.921 9.772 1.00 93.88 87 LEU A C 1
ATOM 693 O O . LEU A 1 87 ? 3.726 12.136 9.760 1.00 93.88 87 LEU A O 1
ATOM 697 N N . GLU A 1 88 ? 5.150 10.404 9.995 1.00 89.94 88 GLU A N 1
ATOM 698 C CA . GLU A 1 88 ? 6.318 11.228 10.338 1.00 89.94 88 GLU A CA 1
ATOM 699 C C . GLU A 1 88 ? 6.616 12.278 9.266 1.00 89.94 88 GLU A C 1
ATOM 701 O O . GLU A 1 88 ? 6.907 13.424 9.596 1.00 89.94 88 GLU A O 1
ATOM 706 N N . PHE A 1 89 ? 6.444 11.912 7.992 1.00 87.69 89 PHE A N 1
ATOM 707 C CA . PHE A 1 89 ? 6.653 12.798 6.848 1.00 87.69 89 PHE A CA 1
ATOM 708 C C . PHE A 1 89 ? 5.824 14.092 6.922 1.00 87.69 89 PHE A C 1
ATOM 710 O O . PHE A 1 89 ? 6.306 15.163 6.565 1.00 87.69 89 PHE A O 1
ATOM 717 N N . PHE A 1 90 ? 4.591 14.003 7.431 1.00 87.19 90 PHE A N 1
ATOM 718 C CA . PHE A 1 90 ? 3.685 15.145 7.584 1.00 87.19 90 PHE A CA 1
ATOM 719 C C . PHE A 1 90 ? 3.672 15.722 9.005 1.00 87.19 90 PHE A C 1
ATOM 721 O O . PHE A 1 90 ? 2.871 16.612 9.284 1.00 87.19 90 PHE A O 1
ATOM 728 N N . PHE A 1 91 ? 4.505 15.204 9.918 1.00 89.00 91 PHE A N 1
ATOM 729 C CA . PHE A 1 91 ? 4.437 15.496 11.355 1.00 89.00 91 PHE A CA 1
ATOM 730 C C . PHE A 1 91 ? 3.015 15.341 11.923 1.00 89.00 91 PHE A C 1
ATOM 732 O O . PHE A 1 91 ? 2.586 16.106 12.790 1.00 89.00 91 PHE A O 1
ATOM 739 N N . LEU A 1 92 ? 2.268 14.360 11.407 1.00 90.88 92 LEU A N 1
ATOM 740 C CA . LEU A 1 92 ? 0.861 14.167 11.730 1.00 90.88 92 LEU A CA 1
ATOM 741 C C . LEU A 1 92 ? 0.675 12.942 12.621 1.00 90.88 92 LEU A C 1
ATOM 743 O O . LEU A 1 92 ? 1.133 11.844 12.309 1.00 90.88 92 LEU A O 1
ATOM 747 N N . GLU A 1 93 ? -0.060 13.136 13.710 1.00 95.94 93 GLU A N 1
ATOM 748 C CA . GLU A 1 93 ? -0.535 12.075 14.591 1.00 95.94 93 GLU A CA 1
ATOM 749 C C . GLU A 1 93 ? -2.048 12.221 14.769 1.00 95.94 93 GLU A C 1
ATOM 751 O O . GLU A 1 93 ? -2.562 13.319 14.996 1.00 95.94 93 GLU A O 1
ATOM 756 N N . SER A 1 94 ? -2.780 11.115 14.659 1.00 96.44 94 SER A N 1
ATOM 757 C CA . SER A 1 94 ? -4.228 11.099 14.854 1.00 96.44 94 SER A CA 1
ATOM 758 C C . SER A 1 94 ? -4.654 9.866 15.634 1.00 96.44 94 SER A C 1
ATOM 760 O O . SER A 1 94 ? -4.158 8.768 15.397 1.00 96.44 94 SER A O 1
ATOM 762 N N . THR A 1 95 ? -5.594 10.038 16.562 1.00 97.81 95 THR A N 1
ATOM 763 C CA . THR A 1 95 ? -6.218 8.917 17.272 1.00 97.81 95 THR A CA 1
ATOM 764 C C . THR A 1 95 ? -7.606 8.667 16.705 1.00 97.81 95 THR A C 1
ATOM 766 O O . THR A 1 95 ? -8.468 9.543 16.723 1.00 97.81 95 THR A O 1
ATOM 769 N N . LEU A 1 96 ? -7.810 7.448 16.223 1.00 97.50 96 LEU A N 1
ATOM 770 C CA . LEU A 1 96 ? -9.012 6.976 15.560 1.00 97.50 96 LEU A CA 1
ATOM 771 C C . LEU A 1 96 ? -9.672 5.879 16.395 1.00 97.50 96 LEU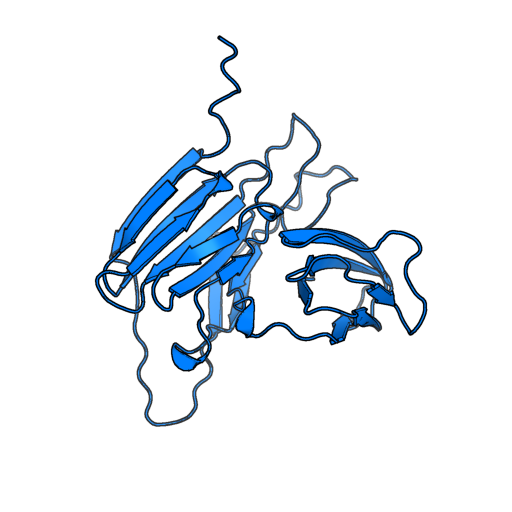 A C 1
ATOM 773 O O . LEU A 1 96 ? -9.008 5.028 16.991 1.00 97.50 96 LEU A O 1
ATOM 777 N N . ASN A 1 97 ? -10.997 5.876 16.414 1.00 97.19 97 ASN A N 1
ATOM 778 C CA . ASN A 1 97 ? -11.790 4.768 16.925 1.00 97.19 97 ASN A CA 1
ATOM 779 C C . ASN A 1 97 ? -12.175 3.806 15.804 1.00 97.19 97 ASN A C 1
ATOM 781 O O . ASN A 1 97 ? -12.053 4.119 14.618 1.00 97.19 97 ASN A O 1
ATOM 785 N N . ARG A 1 98 ? -12.680 2.630 16.172 1.00 95.50 98 ARG A N 1
ATOM 786 C CA . ARG A 1 98 ? -13.090 1.617 15.208 1.00 95.50 98 ARG A CA 1
ATOM 787 C C . ARG A 1 98 ? -14.141 2.175 14.244 1.00 95.50 98 ARG A C 1
ATOM 789 O O . ARG A 1 98 ? -15.179 2.680 14.662 1.00 95.50 98 ARG A O 1
ATOM 796 N N . GLY A 1 99 ? -13.894 2.014 12.946 1.00 93.94 99 GLY A N 1
ATOM 797 C CA . GLY A 1 99 ? -14.768 2.502 11.876 1.00 93.94 99 GLY A CA 1
ATOM 798 C C . GLY A 1 99 ? -14.599 3.989 11.550 1.00 93.94 99 GLY A C 1
ATOM 799 O O . GLY A 1 99 ? -15.355 4.527 10.736 1.00 93.94 99 GLY A O 1
ATOM 800 N N . GLN A 1 100 ? -13.630 4.656 12.183 1.00 96.56 100 GLN A N 1
ATOM 801 C CA . GLN A 1 100 ? -13.175 5.972 11.760 1.00 96.56 100 GLN A CA 1
ATOM 802 C C . GLN A 1 100 ? -12.083 5.824 10.705 1.00 96.56 100 GLN A C 1
ATOM 804 O O . GLN A 1 100 ? -11.232 4.933 10.788 1.00 96.56 100 GLN A O 1
ATOM 809 N N . GLN A 1 101 ? -12.102 6.728 9.734 1.00 95.88 101 GLN A N 1
ATOM 810 C CA . GLN A 1 101 ? -11.087 6.827 8.699 1.00 95.88 101 GLN A CA 1
ATOM 811 C C . GLN A 1 101 ? -10.436 8.207 8.721 1.00 95.88 101 GLN A C 1
ATOM 813 O O . GLN A 1 101 ? -11.137 9.200 8.899 1.00 95.88 101 GLN A O 1
ATOM 818 N N . LEU A 1 102 ? -9.126 8.264 8.506 1.00 96.06 102 LEU A N 1
ATOM 819 C CA . LEU A 1 102 ? -8.352 9.467 8.225 1.00 96.06 102 LEU A CA 1
ATOM 820 C C . LEU A 1 102 ? -8.016 9.471 6.734 1.00 96.06 102 LEU A C 1
ATOM 822 O O . LEU A 1 102 ? -7.289 8.595 6.277 1.00 96.06 102 LEU A O 1
ATOM 826 N N . THR A 1 103 ? -8.551 10.429 5.979 1.00 94.38 103 THR A N 1
ATOM 827 C CA . THR A 1 103 ? -8.224 10.609 4.555 1.00 94.38 103 THR A CA 1
ATOM 828 C C . THR A 1 103 ? -7.301 11.794 4.381 1.00 94.38 103 THR A C 1
ATOM 830 O O . THR A 1 103 ? -7.578 12.868 4.918 1.00 94.38 103 THR A O 1
ATOM 833 N N . ILE A 1 104 ? -6.234 11.586 3.619 1.00 92.06 104 ILE A N 1
ATOM 834 C CA . ILE A 1 104 ? -5.199 12.568 3.342 1.00 92.06 104 ILE A CA 1
ATOM 835 C C . ILE A 1 104 ? -5.101 12.791 1.841 1.00 92.06 104 ILE A C 1
ATOM 837 O O . ILE A 1 104 ? -5.149 11.842 1.060 1.00 92.06 104 ILE A O 1
ATOM 841 N N . ILE A 1 105 ? -4.974 14.061 1.462 1.00 88.88 105 ILE A N 1
ATOM 842 C CA . ILE A 1 105 ? -4.741 14.496 0.088 1.00 88.88 105 ILE A CA 1
ATOM 843 C C . ILE A 1 105 ? -3.409 15.240 0.049 1.00 88.88 105 ILE A C 1
ATOM 845 O O . ILE A 1 105 ? -3.198 16.171 0.834 1.00 88.88 105 ILE A O 1
ATOM 849 N N . THR A 1 106 ? -2.527 14.835 -0.858 1.00 85.38 106 THR A N 1
ATOM 850 C CA . THR A 1 106 ? -1.194 15.415 -1.060 1.00 85.38 106 THR A CA 1
ATOM 851 C C . THR A 1 106 ? -0.885 15.524 -2.549 1.00 85.38 106 THR A C 1
ATOM 853 O O . THR A 1 106 ? -1.454 14.785 -3.351 1.00 85.38 106 THR A O 1
ATOM 856 N N . THR A 1 107 ? -0.022 16.463 -2.925 1.00 77.44 107 THR A N 1
ATOM 857 C CA . THR A 1 107 ? 0.350 16.703 -4.324 1.00 77.44 107 THR A CA 1
ATOM 858 C C . THR A 1 107 ? 1.725 16.167 -4.704 1.00 77.44 107 THR A C 1
ATOM 860 O O . THR A 1 107 ? 2.017 16.069 -5.888 1.00 77.44 107 THR A O 1
ATOM 863 N N . ASP A 1 108 ? 2.546 15.791 -3.719 1.00 71.81 108 ASP A N 1
ATOM 864 C CA . ASP A 1 108 ? 3.946 15.417 -3.925 1.00 71.81 108 ASP A CA 1
ATOM 865 C C . ASP A 1 108 ? 4.384 14.312 -2.959 1.00 71.81 108 ASP A C 1
ATOM 867 O O . ASP A 1 108 ? 3.899 14.213 -1.831 1.00 71.81 108 ASP A O 1
ATOM 871 N N . TRP A 1 109 ? 5.348 13.502 -3.403 1.00 71.94 109 TRP A N 1
ATOM 872 C CA . TRP A 1 109 ? 6.113 12.560 -2.571 1.00 71.94 109 TRP A CA 1
ATOM 873 C C . TRP A 1 109 ? 5.285 11.550 -1.772 1.00 71.94 109 TRP A C 1
ATOM 875 O O . TRP A 1 109 ? 5.710 11.092 -0.710 1.00 71.94 109 TRP A O 1
ATOM 885 N N . ALA A 1 110 ? 4.130 11.138 -2.300 1.00 78.56 110 ALA A N 1
ATOM 886 C CA . ALA A 1 110 ? 3.304 10.111 -1.674 1.00 78.56 110 ALA A CA 1
ATOM 887 C C . ALA A 1 110 ? 4.098 8.816 -1.410 1.00 78.56 110 ALA A C 1
ATOM 889 O O . ALA A 1 110 ? 3.958 8.233 -0.340 1.00 78.56 110 ALA A O 1
ATOM 890 N N . ASN A 1 111 ? 5.005 8.425 -2.313 1.00 83.81 111 ASN A N 1
ATOM 891 C CA . ASN A 1 111 ? 5.811 7.205 -2.169 1.00 83.81 111 ASN A CA 1
ATOM 892 C C . ASN A 1 111 ? 6.864 7.267 -1.046 1.00 83.81 111 ASN A C 1
ATOM 894 O O . ASN A 1 111 ? 7.404 6.236 -0.650 1.00 83.81 111 ASN A O 1
ATOM 898 N N . ALA A 1 112 ? 7.149 8.453 -0.497 1.00 82.06 112 ALA A N 1
ATOM 899 C CA . ALA A 1 112 ? 8.012 8.612 0.675 1.00 82.06 112 ALA A CA 1
ATOM 900 C C . ALA A 1 112 ? 7.247 8.467 2.004 1.00 82.06 112 ALA A C 1
ATOM 902 O O . ALA A 1 112 ? 7.854 8.448 3.079 1.00 82.06 112 ALA A O 1
ATOM 903 N N . VAL A 1 113 ? 5.913 8.396 1.959 1.00 89.81 113 VAL A N 1
ATOM 904 C CA . VAL A 1 113 ? 5.075 8.383 3.154 1.00 89.81 113 VAL A CA 1
ATOM 905 C C . VAL A 1 113 ? 4.954 6.962 3.699 1.00 89.81 113 VAL A C 1
ATOM 907 O O . VAL A 1 113 ? 4.424 6.060 3.049 1.00 89.81 113 VAL A O 1
ATOM 910 N N . VAL A 1 114 ? 5.377 6.795 4.951 1.00 93.88 114 VAL A N 1
ATOM 911 C CA . VAL A 1 114 ? 5.146 5.584 5.744 1.00 93.88 114 VAL A CA 1
ATOM 912 C C . VAL A 1 114 ? 4.070 5.873 6.786 1.00 93.88 114 VAL A C 1
ATOM 914 O O . VAL A 1 114 ? 4.184 6.806 7.584 1.00 93.88 114 VAL A O 1
ATOM 917 N N . VAL A 1 115 ? 3.011 5.068 6.774 1.00 96.81 115 VAL A N 1
ATOM 918 C CA . VAL A 1 115 ? 1.983 5.032 7.818 1.00 96.81 115 VAL A CA 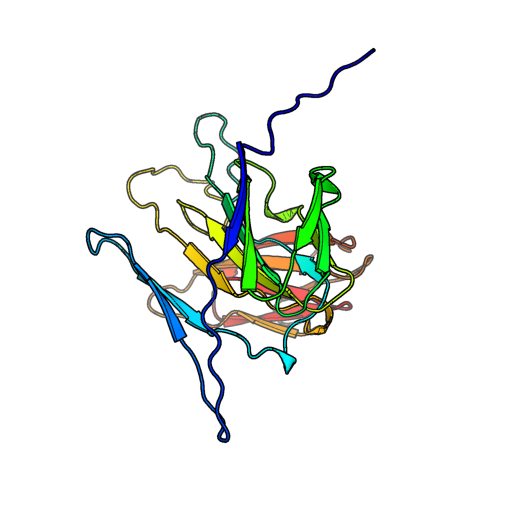1
ATOM 919 C C . VAL A 1 115 ? 2.457 4.071 8.892 1.00 96.81 115 VAL A C 1
ATOM 921 O O . VAL A 1 115 ? 2.678 2.902 8.589 1.00 96.81 11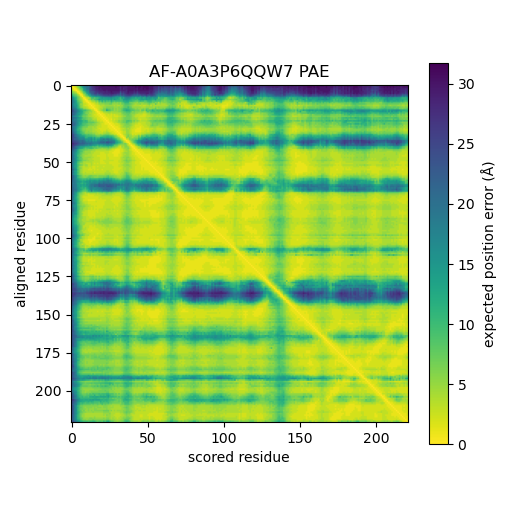5 VAL A O 1
ATOM 924 N N . THR A 1 116 ? 2.523 4.514 10.144 1.00 98.06 116 THR A N 1
ATOM 925 C CA . THR A 1 116 ? 2.699 3.619 11.296 1.00 98.06 116 THR A CA 1
ATOM 926 C C . THR A 1 116 ? 1.523 3.730 12.258 1.00 98.06 116 THR A C 1
ATOM 928 O O . THR A 1 116 ? 0.854 4.762 12.337 1.00 98.06 116 THR A O 1
ATOM 931 N N . SER A 1 117 ? 1.227 2.663 12.997 1.00 98.44 117 SER A N 1
ATOM 932 C CA . SER A 1 117 ? 0.161 2.665 13.997 1.00 98.44 117 SER A CA 1
ATOM 933 C C . SER A 1 117 ? 0.438 1.740 15.181 1.00 98.44 117 SER A C 1
ATOM 935 O O . SER A 1 117 ? 1.159 0.746 15.100 1.00 98.44 117 SER A O 1
ATOM 937 N N . ASN A 1 118 ? -0.187 2.032 16.323 1.00 98.44 118 ASN A N 1
ATOM 938 C CA . ASN A 1 118 ? -0.083 1.177 17.513 1.00 98.44 118 ASN A CA 1
ATOM 939 C C . ASN A 1 118 ? -0.944 -0.107 17.429 1.00 98.44 118 ASN A C 1
ATOM 941 O O . ASN A 1 118 ? -0.740 -1.043 18.207 1.00 98.44 118 ASN A O 1
ATOM 945 N N . LYS A 1 119 ? -1.906 -0.153 16.500 1.00 98.25 119 LYS A N 1
ATOM 946 C CA . LYS A 1 119 ? -2.879 -1.236 16.280 1.00 98.25 119 LYS A CA 1
ATOM 947 C C . LYS A 1 119 ? -3.101 -1.474 14.797 1.00 98.25 119 LYS A C 1
ATOM 949 O O . LYS A 1 119 ? -2.658 -0.671 13.982 1.00 98.25 119 LYS A O 1
ATOM 954 N N . ASN A 1 120 ? -3.780 -2.564 14.448 1.00 97.56 120 ASN A N 1
ATOM 955 C CA . ASN A 1 120 ? -3.997 -2.881 13.045 1.00 97.56 120 ASN A CA 1
ATOM 956 C C . ASN A 1 120 ? -4.881 -1.816 12.379 1.00 97.56 120 ASN A C 1
ATOM 958 O O . ASN A 1 120 ? -5.873 -1.365 12.957 1.00 97.56 120 ASN A O 1
ATOM 962 N N . VAL A 1 121 ? -4.527 -1.434 11.154 1.00 98.06 121 VAL A N 1
ATOM 963 C CA . VAL A 1 121 ? -5.285 -0.491 10.320 1.00 98.06 121 VAL A CA 1
ATOM 964 C C . VAL A 1 121 ? -5.430 -1.040 8.911 1.00 98.06 121 VAL A C 1
ATOM 966 O O . VAL A 1 121 ? -4.628 -1.851 8.469 1.00 98.06 121 VAL A O 1
ATOM 969 N N . ALA A 1 122 ? -6.464 -0.612 8.198 1.00 96.94 122 ALA A N 1
ATOM 970 C CA . ALA A 1 122 ? -6.545 -0.784 6.754 1.00 96.94 122 ALA A CA 1
ATOM 971 C C . ALA A 1 122 ? -6.036 0.490 6.073 1.00 96.94 122 ALA A C 1
ATOM 973 O O . ALA A 1 122 ? -6.343 1.582 6.546 1.00 96.94 122 ALA A O 1
ATOM 974 N N . VAL A 1 123 ? -5.285 0.363 4.977 1.00 97.12 123 VAL A N 1
ATOM 975 C CA . VAL A 1 123 ? -4.787 1.518 4.220 1.00 97.12 123 VAL A CA 1
ATOM 976 C C . VAL A 1 123 ? -5.126 1.354 2.745 1.00 97.12 123 VAL A C 1
ATOM 978 O O . VAL A 1 123 ? -4.771 0.358 2.115 1.00 97.12 123 VAL A O 1
ATOM 981 N N . LEU A 1 124 ? -5.834 2.345 2.218 1.00 94.31 124 LEU A N 1
ATOM 982 C CA . LEU A 1 124 ? -6.136 2.517 0.804 1.00 94.31 124 LEU A CA 1
ATOM 983 C C . LEU A 1 124 ? -5.229 3.615 0.266 1.00 94.31 124 LEU A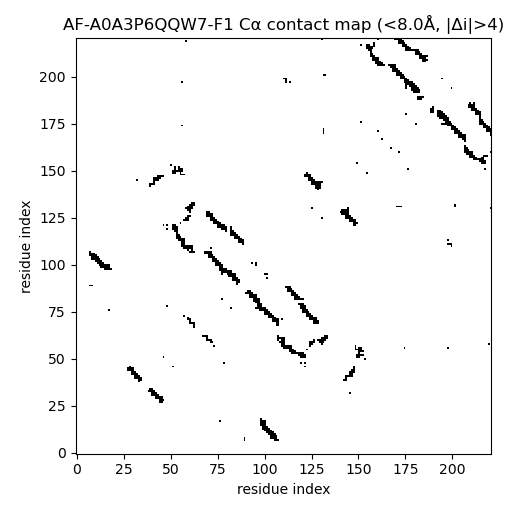 C 1
ATOM 985 O O . LEU A 1 124 ? -5.080 4.642 0.924 1.00 94.31 124 LEU A O 1
ATOM 989 N N . SER A 1 125 ? -4.664 3.416 -0.915 1.00 92.31 125 SER A N 1
ATOM 990 C CA . SER A 1 125 ? -3.812 4.398 -1.583 1.00 92.31 125 SER A CA 1
ATOM 991 C C . SER A 1 125 ? -4.276 4.602 -3.009 1.00 92.31 125 SER A C 1
ATOM 993 O O . SER A 1 125 ? -4.806 3.672 -3.613 1.00 92.31 125 SER A O 1
ATOM 995 N N . GLY A 1 126 ? -4.071 5.790 -3.559 1.00 87.06 126 GLY A N 1
ATOM 996 C CA . GLY A 1 126 ? -4.543 6.136 -4.888 1.00 87.06 126 GLY A CA 1
ATOM 997 C C . GLY A 1 126 ? -4.033 7.474 -5.385 1.00 87.06 126 GLY A C 1
ATOM 998 O O . GLY A 1 126 ? -3.502 8.283 -4.621 1.00 87.06 126 GLY A O 1
ATOM 999 N N . SER A 1 127 ? -4.236 7.709 -6.673 1.00 82.75 127 SER A N 1
ATOM 1000 C CA . SER A 1 127 ? -3.938 8.974 -7.336 1.00 82.75 127 SER A CA 1
ATOM 1001 C C . SER A 1 127 ? -5.003 9.285 -8.390 1.00 82.75 127 SER A C 1
ATOM 1003 O O . SER A 1 127 ? -5.767 8.419 -8.823 1.00 82.75 127 SER A O 1
ATOM 1005 N N . VAL A 1 128 ? -5.088 10.554 -8.780 1.00 76.31 128 VAL A N 1
ATOM 1006 C CA . VAL A 1 128 ? -6.053 11.032 -9.781 1.00 76.31 128 VAL A CA 1
ATOM 1007 C C . VAL A 1 128 ? -5.563 10.811 -11.225 1.00 76.31 128 VAL A C 1
ATOM 1009 O O . VAL A 1 128 ? -6.389 10.881 -12.134 1.00 76.31 128 VAL A O 1
ATOM 1012 N N . CYS A 1 129 ? -4.276 10.508 -11.452 1.00 70.94 129 CYS A N 1
ATOM 1013 C CA . CYS A 1 129 ? -3.702 10.283 -12.790 1.00 70.94 129 CYS A CA 1
ATOM 1014 C C . CYS A 1 129 ? -2.777 9.042 -12.897 1.00 70.94 129 CYS A C 1
ATOM 1016 O O . CYS A 1 129 ? -1.985 8.951 -13.832 1.00 70.94 129 CYS A O 1
ATOM 1018 N N . GLY A 1 130 ? -2.965 8.046 -12.025 1.00 65.56 130 GLY A N 1
ATOM 1019 C CA . GLY A 1 130 ? -2.326 6.724 -12.079 1.00 65.56 130 GLY A CA 1
ATOM 1020 C C . GLY A 1 130 ? -1.057 6.572 -11.231 1.00 65.56 130 GLY A C 1
ATOM 1021 O O . GLY A 1 130 ? -0.544 7.539 -10.670 1.00 65.56 130 GLY A O 1
ATOM 1022 N N . TYR A 1 131 ? -0.564 5.346 -11.077 1.00 60.66 131 TYR A N 1
ATOM 1023 C CA . TYR A 1 131 ? 0.684 5.029 -10.387 1.00 60.66 131 TYR A CA 1
ATOM 1024 C C . TYR A 1 131 ? 1.846 5.019 -11.386 1.00 60.66 131 TYR A C 1
ATOM 1026 O O . TYR A 1 131 ? 1.820 4.278 -12.365 1.00 60.66 131 TYR A O 1
ATOM 1034 N N . GLY A 1 132 ? 2.895 5.799 -11.127 1.00 57.78 132 GLY A N 1
ATOM 1035 C CA . GLY A 1 132 ? 4.106 5.776 -11.951 1.00 57.78 132 GLY A CA 1
ATOM 1036 C C . GLY A 1 132 ? 4.695 7.149 -12.245 1.00 57.78 132 GLY A C 1
ATOM 1037 O O . GLY A 1 132 ? 4.383 8.142 -11.585 1.00 57.78 132 GLY A O 1
ATOM 1038 N N . ASN A 1 133 ? 5.599 7.168 -13.221 1.00 54.59 133 ASN A N 1
ATOM 1039 C CA . ASN A 1 133 ? 6.397 8.311 -13.629 1.00 54.59 133 ASN A CA 1
ATOM 1040 C C . ASN A 1 133 ? 6.000 8.749 -15.042 1.00 54.59 133 ASN A C 1
ATOM 1042 O O . ASN A 1 133 ? 6.466 8.218 -16.056 1.00 54.59 133 ASN A O 1
ATOM 1046 N N . THR A 1 134 ? 5.151 9.767 -15.133 1.00 54.03 134 THR A N 1
ATOM 1047 C CA . THR A 1 134 ? 4.757 10.366 -16.410 1.00 54.03 134 THR A CA 1
ATOM 1048 C C . THR A 1 134 ? 5.879 11.243 -16.975 1.00 54.03 134 THR A C 1
ATOM 1050 O O . THR A 1 134 ? 5.809 12.470 -16.956 1.00 54.03 134 THR A O 1
ATOM 1053 N N . TYR A 1 135 ? 6.917 10.627 -17.548 1.00 50.38 135 TYR A N 1
ATOM 1054 C CA . TYR A 1 135 ? 7.932 11.346 -18.338 1.00 50.38 135 TYR A CA 1
ATOM 1055 C C . TYR A 1 135 ? 7.390 11.880 -19.676 1.00 50.38 135 TYR A C 1
ATOM 1057 O O . TYR A 1 135 ? 8.022 12.721 -20.317 1.00 50.38 135 TYR A O 1
ATOM 1065 N N . SER A 1 136 ? 6.228 11.405 -20.128 1.00 46.84 136 SER A N 1
ATOM 1066 C CA . SER A 1 136 ? 5.628 11.793 -21.404 1.00 46.84 136 SER A CA 1
ATOM 1067 C C . SER A 1 136 ? 4.207 12.313 -21.211 1.00 46.84 136 SER A C 1
ATOM 1069 O O . SER A 1 136 ? 3.259 11.539 -21.155 1.00 46.84 136 SER A O 1
ATOM 1071 N N . ASN A 1 137 ? 4.099 13.642 -21.125 1.00 41.22 137 ASN A N 1
ATOM 1072 C CA . ASN A 1 137 ? 2.927 14.478 -21.398 1.00 41.22 137 ASN A CA 1
ATOM 1073 C C . ASN A 1 137 ? 1.722 13.735 -22.007 1.00 41.22 137 ASN A C 1
ATOM 1075 O O . ASN A 1 137 ? 1.823 13.341 -23.162 1.00 41.22 137 ASN A O 1
ATOM 1079 N N . HIS A 1 138 ? 0.579 13.668 -21.308 1.00 46.81 138 HIS A N 1
ATOM 1080 C CA . HIS A 1 138 ? -0.746 14.006 -21.862 1.00 46.81 138 HIS A CA 1
ATOM 1081 C C . HIS A 1 138 ? -1.850 13.999 -20.768 1.00 46.81 138 HIS A C 1
ATOM 1083 O O . HIS A 1 138 ? -2.259 12.929 -20.330 1.00 46.81 138 HIS A O 1
ATOM 1089 N N . PRO A 1 139 ? -2.453 15.154 -20.410 1.00 47.94 139 PRO A N 1
ATOM 1090 C CA . PRO A 1 139 ? -3.571 15.247 -19.448 1.00 47.94 139 PRO A CA 1
ATOM 1091 C C . PRO A 1 139 ? -4.903 14.638 -19.926 1.00 47.94 139 PRO A C 1
ATOM 1093 O O . PRO A 1 139 ? -5.911 14.706 -19.229 1.00 47.94 139 PRO A O 1
ATOM 1096 N N . SER A 1 140 ? -4.964 14.086 -21.140 1.00 47.59 140 SER A N 1
ATOM 1097 C CA . SER A 1 140 ? -6.214 13.597 -21.734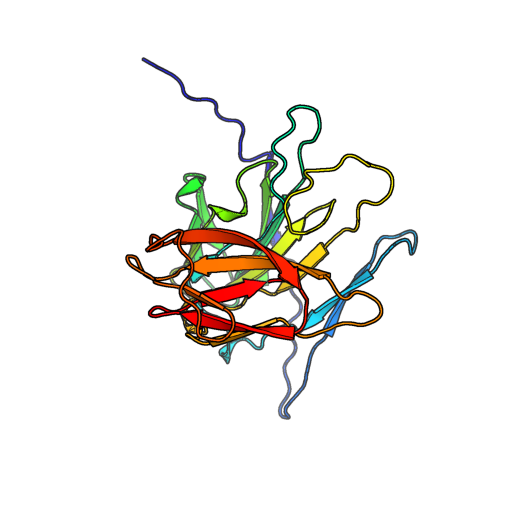 1.00 47.59 140 SER A CA 1
ATOM 1098 C C . SER A 1 140 ? -6.602 12.174 -21.318 1.00 47.59 140 SER A C 1
ATOM 1100 O O . SER A 1 140 ? -7.649 11.701 -21.756 1.00 47.59 140 SER A O 1
ATOM 1102 N N . GLN A 1 141 ? -5.774 11.480 -20.530 1.00 52.41 141 GLN A N 1
ATOM 1103 C CA . GLN A 1 141 ? -5.987 10.083 -20.129 1.00 52.41 141 GLN A CA 1
ATOM 1104 C C . GLN A 1 141 ? -5.561 9.843 -18.672 1.00 52.41 141 GLN A C 1
ATOM 1106 O O . GLN A 1 141 ? -4.814 8.918 -18.386 1.00 52.41 141 GLN A O 1
ATOM 1111 N N . CYS A 1 142 ? -6.018 10.690 -17.748 1.00 60.16 142 CYS A N 1
ATOM 1112 C CA . CYS A 1 142 ? -5.899 10.382 -16.326 1.00 60.16 142 CYS A CA 1
ATOM 1113 C C . CYS A 1 142 ? -6.889 9.271 -15.959 1.00 60.16 142 CYS A C 1
ATOM 1115 O O . CYS A 1 142 ? -8.104 9.447 -16.110 1.00 60.16 142 CYS A O 1
ATOM 1117 N N . SER A 1 143 ? -6.364 8.144 -15.486 1.00 63.19 143 SER A N 1
ATOM 1118 C CA . SER A 1 143 ? -7.149 7.140 -14.774 1.00 63.19 143 SER A CA 1
ATOM 1119 C C . SER A 1 143 ? -7.013 7.431 -13.288 1.00 63.19 143 SER A C 1
ATOM 1121 O O . SER A 1 143 ? -5.909 7.634 -12.791 1.00 63.19 143 SER A O 1
ATOM 1123 N N . TYR A 1 144 ? -8.143 7.489 -12.592 1.00 74.06 144 TYR A N 1
ATOM 1124 C CA . TYR A 1 144 ? -8.103 7.376 -11.142 1.00 74.06 144 TYR A CA 1
ATOM 1125 C C . TYR A 1 144 ? -7.649 5.959 -10.852 1.00 74.06 144 TYR A C 1
ATOM 1127 O O . TYR A 1 144 ? -8.114 5.052 -11.538 1.00 74.06 144 TYR A O 1
ATOM 1135 N N . GLU A 1 145 ? -6.744 5.806 -9.897 1.00 81.19 145 GLU A N 1
ATOM 1136 C CA . GLU A 1 145 ? -6.291 4.498 -9.454 1.00 81.19 145 GLU A CA 1
ATOM 1137 C C . GLU A 1 145 ? -6.416 4.408 -7.938 1.00 81.19 145 GLU A C 1
ATOM 1139 O O . GLU A 1 145 ? -6.122 5.358 -7.206 1.00 81.19 145 GLU A O 1
ATOM 1144 N N . ALA A 1 146 ? -6.904 3.267 -7.460 1.00 87.19 146 ALA A N 1
ATOM 1145 C CA . ALA A 1 146 ? -7.055 2.979 -6.046 1.00 87.19 146 ALA A CA 1
ATOM 1146 C C . ALA A 1 146 ? -6.754 1.509 -5.761 1.00 87.19 146 ALA A C 1
ATOM 1148 O O . ALA A 1 146 ? -7.290 0.606 -6.409 1.00 87.19 146 ALA A O 1
ATOM 1149 N N . LEU A 1 147 ? -5.968 1.263 -4.716 1.00 91.31 147 LEU A N 1
ATOM 1150 C CA . LEU A 1 147 ? -5.648 -0.077 -4.251 1.00 91.31 147 LEU A CA 1
ATOM 1151 C C . LEU A 1 147 ? -5.628 -0.160 -2.726 1.00 91.31 147 LEU A C 1
ATOM 1153 O O . LEU A 1 147 ? -5.351 0.805 -2.012 1.00 91.31 147 LEU A O 1
ATOM 1157 N N . MET A 1 148 ? -5.927 -1.356 -2.227 1.00 94.62 148 MET A N 1
ATOM 1158 C CA . MET A 1 148 ? -5.755 -1.713 -0.825 1.00 94.62 148 MET A CA 1
ATOM 1159 C C . MET A 1 148 ? -4.324 -2.206 -0.619 1.00 94.62 148 MET A C 1
ATOM 1161 O O . MET A 1 148 ? -3.923 -3.208 -1.216 1.00 94.62 148 MET A O 1
ATOM 1165 N N . LEU A 1 149 ? -3.568 -1.517 0.232 1.00 95.56 149 LEU A N 1
ATOM 1166 C CA . LEU A 1 149 ? -2.168 -1.839 0.479 1.00 95.56 149 LEU A CA 1
ATOM 1167 C C . LEU A 1 149 ? -2.022 -3.076 1.369 1.00 95.56 149 LEU A C 1
ATOM 1169 O O . LEU A 1 149 ? -2.819 -3.313 2.283 1.00 95.56 149 LEU A O 1
ATOM 1173 N N . ALA A 1 150 ? -0.954 -3.838 1.133 1.00 95.44 150 ALA A N 1
ATOM 1174 C CA . ALA A 1 150 ? -0.495 -4.872 2.052 1.00 95.44 150 ALA A CA 1
ATOM 1175 C C . ALA A 1 150 ? 0.481 -4.265 3.081 1.00 95.44 150 ALA A C 1
ATOM 1177 O O . ALA A 1 150 ? 1.357 -3.493 2.686 1.00 95.44 150 ALA A O 1
ATOM 1178 N N . PRO A 1 151 ? 0.370 -4.609 4.379 1.00 96.88 151 PRO A N 1
ATOM 1179 C CA . PRO A 1 151 ? 1.304 -4.113 5.390 1.00 96.88 151 PRO A CA 1
ATOM 1180 C C . PRO A 1 151 ? 2.719 -4.652 5.156 1.00 96.88 151 PRO A C 1
ATOM 1182 O O . PRO A 1 151 ? 2.850 -5.774 4.656 1.00 96.88 151 PRO A O 1
ATOM 1185 N N . SER A 1 152 ? 3.750 -3.924 5.604 1.00 95.62 152 SER A N 1
ATOM 1186 C CA . SER A 1 152 ? 5.169 -4.325 5.483 1.00 95.62 152 SER A CA 1
ATOM 1187 C C . SER A 1 152 ? 5.428 -5.733 6.026 1.00 95.62 152 SER A C 1
ATOM 1189 O O . SER A 1 152 ? 6.122 -6.537 5.413 1.00 95.62 152 SER A O 1
ATOM 1191 N N . SER A 1 153 ? 4.719 -6.120 7.093 1.00 95.19 153 SER A N 1
ATOM 1192 C CA . SER A 1 153 ? 4.793 -7.462 7.689 1.00 95.19 153 SER A CA 1
ATOM 1193 C C . SER A 1 153 ? 4.407 -8.620 6.756 1.00 95.19 153 SER A C 1
ATOM 1195 O O . SER A 1 153 ? 4.657 -9.777 7.094 1.00 95.19 153 SER A O 1
ATOM 1197 N N . ASN A 1 154 ? 3.749 -8.336 5.627 1.00 94.31 154 ASN A N 1
ATOM 1198 C CA . ASN A 1 154 ? 3.331 -9.331 4.637 1.00 94.31 154 ASN A CA 1
ATOM 1199 C C . ASN A 1 154 ? 4.232 -9.338 3.392 1.00 94.31 154 ASN A C 1
ATOM 1201 O O . ASN A 1 154 ? 3.936 -10.059 2.436 1.00 94.31 154 ASN A O 1
ATOM 1205 N N . TRP A 1 155 ? 5.286 -8.522 3.362 1.00 95.38 155 TRP A N 1
ATOM 1206 C CA . TRP A 1 155 ? 6.147 -8.389 2.196 1.00 95.38 155 TRP A CA 1
ATOM 1207 C C . TRP A 1 155 ? 7.064 -9.604 2.043 1.00 95.38 155 TRP A C 1
ATOM 1209 O O . TRP A 1 155 ? 7.497 -10.237 3.008 1.00 95.38 155 TRP A O 1
ATOM 1219 N N . GLY A 1 156 ? 7.321 -9.967 0.789 1.00 95.38 156 GLY A N 1
ATOM 1220 C CA . GLY A 1 156 ? 8.127 -11.126 0.416 1.00 95.38 156 GLY A CA 1
ATOM 1221 C C . GLY A 1 156 ? 9.442 -10.700 -0.218 1.00 95.38 156 GLY A C 1
ATOM 1222 O O . GLY A 1 156 ? 9.650 -9.535 -0.511 1.00 95.38 156 GLY A O 1
ATOM 1223 N N . LYS A 1 157 ? 10.343 -11.645 -0.473 1.00 97.00 157 LYS A N 1
ATOM 1224 C CA . LYS A 1 157 ? 11.610 -11.361 -1.179 1.00 97.00 157 LYS A CA 1
ATOM 1225 C C . LYS A 1 157 ? 11.521 -11.580 -2.685 1.00 97.00 157 LYS A C 1
ATOM 1227 O O . LYS A 1 157 ? 12.502 -11.394 -3.397 1.00 97.00 157 LYS A O 1
ATOM 1232 N N . GLU A 1 158 ? 10.373 -12.041 -3.157 1.00 95.94 158 GLU A N 1
ATOM 1233 C CA . GLU A 1 158 ? 10.161 -12.493 -4.523 1.00 95.94 158 GLU A CA 1
ATOM 1234 C C . GLU A 1 158 ? 8.784 -12.028 -4.986 1.00 95.94 158 GLU A C 1
ATOM 1236 O O . GLU A 1 158 ? 7.799 -12.166 -4.256 1.00 95.94 158 GLU A O 1
ATOM 1241 N N . ALA A 1 159 ? 8.725 -11.462 -6.187 1.00 93.81 159 ALA A N 1
ATOM 1242 C CA . ALA A 1 159 ? 7.508 -10.933 -6.775 1.00 93.81 159 ALA A CA 1
ATOM 1243 C C . ALA A 1 159 ? 7.532 -11.111 -8.304 1.00 93.81 159 ALA A C 1
ATOM 1245 O O . ALA A 1 159 ? 8.494 -10.724 -8.966 1.00 93.81 159 ALA A O 1
ATOM 1246 N N . PRO A 1 160 ? 6.486 -11.692 -8.899 1.00 90.44 160 PRO A N 1
ATOM 1247 C CA . PRO A 1 160 ? 6.349 -11.753 -10.348 1.00 90.44 160 PRO A CA 1
ATOM 1248 C C . PRO A 1 160 ? 5.664 -10.493 -10.895 1.00 90.44 160 PRO A C 1
ATOM 1250 O O . PRO A 1 160 ? 4.564 -10.148 -10.464 1.00 90.44 160 PRO A O 1
ATOM 1253 N N . PHE A 1 161 ? 6.260 -9.854 -11.904 1.00 89.19 161 PHE A N 1
ATOM 1254 C CA . PHE A 1 161 ? 5.585 -8.849 -12.725 1.00 89.19 161 PHE A CA 1
ATOM 1255 C C . PHE A 1 161 ? 4.982 -9.540 -13.949 1.00 89.19 161 PHE A C 1
ATOM 1257 O O . PHE A 1 161 ? 5.667 -9.809 -14.936 1.00 89.19 161 PHE A O 1
ATOM 1264 N N . TYR A 1 162 ? 3.708 -9.919 -13.863 1.00 85.00 162 TYR A N 1
ATOM 1265 C CA . TYR A 1 162 ? 3.067 -10.746 -14.884 1.00 85.00 162 TYR A CA 1
ATOM 1266 C C . TYR A 1 162 ? 2.782 -9.990 -16.184 1.00 85.00 162 TYR A C 1
ATOM 1268 O O . TYR A 1 162 ? 2.485 -8.800 -16.198 1.00 85.00 162 TYR A O 1
ATOM 1276 N N . LYS A 1 163 ? 2.793 -10.729 -17.296 1.00 82.75 163 LYS A N 1
ATOM 1277 C CA . LYS A 1 163 ? 2.319 -10.231 -18.585 1.00 82.75 163 LYS A CA 1
ATOM 1278 C C . LYS A 1 163 ? 0.806 -10.068 -18.598 1.00 82.75 163 LYS A C 1
ATOM 1280 O O . LYS A 1 163 ? 0.084 -11.058 -18.483 1.00 82.75 163 LYS A O 1
ATOM 1285 N N . TYR A 1 164 ? 0.350 -8.843 -18.844 1.00 77.38 164 TYR A N 1
ATOM 1286 C CA . TYR A 1 164 ? -1.046 -8.538 -19.127 1.00 77.38 164 TYR A CA 1
ATOM 1287 C C . TYR A 1 164 ? -1.194 -8.059 -20.578 1.00 77.38 164 TYR A C 1
ATOM 1289 O O . TYR A 1 164 ? -0.723 -6.992 -20.952 1.00 77.38 164 TYR A O 1
ATOM 1297 N N . LEU A 1 165 ? -1.798 -8.901 -21.423 1.00 77.31 165 LEU A N 1
ATOM 1298 C CA . LEU A 1 165 ? -1.974 -8.619 -22.853 1.00 77.31 165 LEU A CA 1
ATOM 1299 C C . LEU A 1 165 ? -2.952 -7.446 -23.074 1.00 77.31 165 LEU A C 1
ATOM 1301 O O . LEU A 1 165 ? -3.948 -7.361 -22.356 1.00 77.31 165 LEU A O 1
ATOM 1305 N N . PRO A 1 166 ? -2.742 -6.601 -24.103 1.00 76.62 166 PRO A N 1
ATOM 1306 C CA . PRO A 1 166 ? -1.836 -6.806 -25.240 1.00 76.62 166 PRO A CA 1
ATOM 1307 C C . PRO A 1 166 ? -0.395 -6.321 -25.030 1.00 76.62 166 PRO A C 1
ATOM 1309 O O . PRO A 1 166 ? 0.435 -6.575 -25.899 1.00 76.62 166 PRO A O 1
ATOM 1312 N N . GLU A 1 167 ? -0.092 -5.656 -23.917 1.00 79.00 167 GLU A N 1
ATOM 1313 C CA . GLU A 1 167 ? 1.173 -4.940 -23.759 1.00 79.00 167 GLU A CA 1
ATOM 1314 C C . GLU A 1 167 ? 2.343 -5.863 -23.367 1.00 79.00 167 GLU A C 1
ATOM 1316 O O . GLU A 1 167 ? 2.256 -6.725 -22.485 1.00 79.00 167 GLU A O 1
ATOM 1321 N N . ASP A 1 168 ? 3.475 -5.674 -24.049 1.00 83.00 168 ASP A N 1
ATOM 1322 C CA . ASP A 1 168 ? 4.739 -6.380 -23.783 1.00 83.00 168 ASP A CA 1
ATOM 1323 C C . ASP A 1 168 ? 5.653 -5.607 -22.819 1.00 83.00 168 ASP A C 1
ATOM 1325 O O . ASP A 1 168 ? 6.689 -6.123 -22.394 1.00 83.00 168 ASP A O 1
ATOM 1329 N N . SER A 1 169 ? 5.273 -4.382 -22.463 1.00 83.44 169 SER A N 1
ATOM 1330 C CA . SER A 1 169 ? 5.973 -3.510 -21.522 1.00 83.44 169 SER A CA 1
ATOM 1331 C C . SER A 1 169 ? 4.991 -2.852 -20.568 1.00 83.44 169 SER A C 1
ATOM 1333 O O . SER A 1 169 ? 3.852 -2.589 -20.941 1.00 83.44 169 SER A O 1
ATOM 1335 N N . GLY A 1 170 ? 5.453 -2.555 -19.363 1.00 81.31 170 GLY A N 1
ATOM 1336 C CA . GLY A 1 170 ? 4.702 -1.782 -18.387 1.00 81.31 170 GLY A CA 1
ATOM 1337 C C . GLY A 1 170 ? 5.631 -1.163 -17.358 1.00 81.31 170 GLY A C 1
ATOM 1338 O O . GLY A 1 170 ? 6.859 -1.250 -17.471 1.00 81.31 170 GLY A O 1
ATOM 1339 N N . GLU A 1 171 ? 5.022 -0.541 -16.364 1.00 82.56 171 GLU A N 1
ATOM 1340 C CA . GLU A 1 171 ? 5.708 0.104 -15.260 1.00 82.56 171 GLU A CA 1
ATOM 1341 C C . GLU A 1 171 ? 5.335 -0.587 -13.955 1.00 82.56 171 GLU A C 1
ATOM 1343 O O . GLU A 1 171 ? 4.233 -1.104 -13.809 1.00 82.56 171 GLU A O 1
ATOM 1348 N N . PHE A 1 172 ? 6.276 -0.641 -13.024 1.00 86.25 172 PHE A N 1
ATOM 1349 C CA . PHE A 1 172 ? 6.006 -1.052 -11.659 1.00 86.25 172 PHE A CA 1
ATOM 1350 C C . PHE A 1 172 ? 6.903 -0.285 -10.694 1.00 86.25 172 PHE A C 1
ATOM 1352 O O . PHE A 1 172 ? 8.009 0.144 -11.038 1.00 86.25 172 PHE A O 1
ATOM 1359 N N . MET A 1 173 ? 6.437 -0.153 -9.462 1.00 88.94 173 MET A N 1
ATOM 1360 C CA . MET A 1 173 ? 7.185 0.373 -8.334 1.00 88.94 173 MET A CA 1
ATOM 1361 C C . MET A 1 173 ? 7.536 -0.754 -7.373 1.00 88.94 173 MET A C 1
ATOM 1363 O O . MET A 1 173 ? 6.702 -1.608 -7.072 1.00 88.94 173 MET A O 1
ATOM 1367 N N . LEU A 1 174 ? 8.771 -0.745 -6.876 1.00 91.88 174 LEU A N 1
ATOM 1368 C CA . LEU A 1 174 ? 9.206 -1.572 -5.758 1.00 91.88 174 LEU A CA 1
ATOM 1369 C C . LEU A 1 174 ? 9.437 -0.693 -4.540 1.00 91.88 174 LEU A C 1
ATOM 1371 O O . LEU A 1 174 ? 10.118 0.321 -4.649 1.00 91.88 174 LEU A O 1
ATOM 1375 N N . PHE A 1 175 ? 8.970 -1.137 -3.383 1.00 93.25 175 PHE A N 1
ATOM 1376 C CA . PHE A 1 175 ? 9.279 -0.544 -2.088 1.00 93.25 175 PHE A CA 1
ATOM 1377 C C . PHE A 1 175 ? 10.180 -1.480 -1.291 1.00 93.25 175 PHE A C 1
ATOM 1379 O O . PHE A 1 175 ? 10.051 -2.703 -1.392 1.00 93.25 175 PHE A O 1
ATOM 1386 N N . PHE A 1 176 ? 11.083 -0.904 -0.499 1.00 93.62 176 PHE A N 1
ATOM 1387 C CA . PHE A 1 176 ? 12.082 -1.642 0.271 1.00 93.62 176 PHE A CA 1
ATOM 1388 C C . PHE A 1 176 ? 11.865 -1.440 1.771 1.00 93.62 176 PHE A C 1
ATOM 1390 O O . PHE A 1 176 ? 11.977 -0.321 2.271 1.00 93.62 176 PHE A O 1
ATOM 1397 N N . GLU A 1 177 ? 11.599 -2.526 2.498 1.00 92.06 177 GLU A N 1
ATOM 1398 C CA . GLU A 1 177 ? 11.465 -2.476 3.963 1.00 92.06 177 GLU A CA 1
ATOM 1399 C C . GLU A 1 177 ? 12.846 -2.293 4.621 1.00 92.06 177 GLU A C 1
ATOM 1401 O O . GLU A 1 177 ? 13.054 -1.435 5.479 1.00 92.06 177 GLU A O 1
ATOM 1406 N N . GLU A 1 178 ? 13.843 -3.054 4.159 1.00 91.88 178 GLU A N 1
ATOM 1407 C CA . GLU A 1 178 ? 15.180 -3.104 4.755 1.00 91.88 178 GLU A CA 1
ATOM 1408 C C . GLU A 1 178 ? 16.226 -2.309 3.959 1.00 91.88 178 GLU A C 1
ATOM 1410 O O . GLU A 1 178 ? 16.242 -2.289 2.724 1.00 91.88 178 GLU A O 1
ATOM 1415 N N . ALA A 1 179 ? 17.178 -1.710 4.679 1.00 92.56 179 ALA A N 1
ATOM 1416 C CA . ALA A 1 179 ? 18.363 -1.112 4.075 1.00 92.56 179 ALA A CA 1
ATOM 1417 C C . ALA A 1 179 ? 19.344 -2.179 3.569 1.00 92.56 179 ALA A C 1
ATOM 1419 O O . ALA A 1 179 ? 19.402 -3.293 4.082 1.00 92.56 179 ALA A O 1
ATOM 1420 N N . ASN A 1 180 ? 20.192 -1.791 2.617 1.00 94.06 180 ASN A N 1
ATOM 1421 C CA . ASN A 1 180 ? 21.146 -2.670 1.940 1.00 94.06 180 ASN A CA 1
ATOM 1422 C C . ASN A 1 180 ? 20.472 -3.801 1.136 1.00 94.06 180 ASN A C 1
ATOM 1424 O O . ASN A 1 180 ? 21.010 -4.906 1.034 1.00 94.06 180 ASN A O 1
ATOM 1428 N N . THR A 1 181 ? 19.305 -3.524 0.551 1.00 95.56 181 THR A N 1
ATOM 1429 C CA . THR A 1 181 ? 18.576 -4.493 -0.273 1.00 95.56 181 THR A CA 1
ATOM 1430 C C . THR A 1 181 ? 19.117 -4.501 -1.704 1.00 95.56 181 THR A C 1
ATOM 1432 O O . THR A 1 181 ? 19.091 -3.486 -2.394 1.00 95.56 181 THR A O 1
ATOM 1435 N N . ASP A 1 182 ? 19.608 -5.649 -2.168 1.00 96.69 182 ASP A N 1
ATOM 1436 C CA . ASP A 1 182 ? 19.964 -5.888 -3.567 1.00 96.69 182 ASP A CA 1
ATOM 1437 C C . ASP A 1 182 ? 18.759 -6.444 -4.329 1.00 96.69 182 ASP A C 1
ATOM 1439 O O . ASP A 1 182 ? 18.071 -7.326 -3.815 1.00 96.69 182 ASP A O 1
ATOM 1443 N N . VAL A 1 183 ? 18.560 -6.001 -5.573 1.00 96.12 183 VAL A N 1
ATOM 1444 C CA . VAL A 1 183 ? 17.457 -6.437 -6.448 1.00 96.12 183 VAL A CA 1
ATOM 1445 C C . VAL A 1 183 ? 17.997 -7.157 -7.678 1.00 96.12 183 VAL A C 1
ATOM 1447 O O . VAL A 1 183 ? 19.045 -6.796 -8.218 1.00 96.12 183 VAL A O 1
ATOM 1450 N N . TYR A 1 184 ? 17.266 -8.173 -8.121 1.00 95.38 184 TYR A N 1
ATOM 1451 C CA . TYR A 1 184 ? 17.572 -9.027 -9.257 1.00 95.38 184 TYR A CA 1
ATOM 1452 C C . TYR A 1 184 ? 16.339 -9.126 -10.153 1.00 95.38 184 TYR A C 1
ATOM 1454 O O . TYR A 1 184 ? 15.254 -9.439 -9.662 1.00 95.38 184 TYR A O 1
ATOM 1462 N N . PHE A 1 185 ? 16.517 -8.911 -11.455 1.00 93.69 185 PHE A N 1
ATOM 1463 C CA . PHE A 1 185 ? 15.518 -9.214 -12.481 1.00 93.69 185 PHE A CA 1
ATOM 1464 C C . PHE A 1 185 ? 16.001 -10.425 -13.273 1.00 93.69 185 PHE A C 1
ATOM 1466 O O . PHE A 1 185 ? 17.102 -10.393 -13.821 1.00 93.69 185 PHE A O 1
ATOM 1473 N N . ASP A 1 186 ? 15.214 -11.502 -13.287 1.00 91.44 186 ASP A N 1
ATOM 1474 C CA . ASP A 1 186 ? 15.553 -12.769 -13.952 1.00 91.44 186 ASP A CA 1
ATOM 1475 C C . ASP A 1 186 ? 16.982 -13.250 -13.614 1.00 91.44 186 ASP A C 1
ATOM 1477 O O . ASP A 1 186 ? 17.799 -13.559 -14.482 1.00 91.44 186 ASP A O 1
ATOM 1481 N N . GLU A 1 187 ? 17.297 -13.258 -12.313 1.00 92.44 187 GLU A N 1
ATOM 1482 C CA . GLU A 1 187 ? 18.607 -13.594 -11.725 1.00 92.44 187 GLU A CA 1
ATOM 1483 C C . GLU A 1 187 ? 19.766 -12.630 -12.030 1.00 92.44 187 GLU A C 1
ATOM 1485 O O . GLU A 1 187 ? 20.876 -12.812 -11.521 1.00 92.44 187 GLU A O 1
ATOM 1490 N N . GLN A 1 188 ? 19.533 -11.556 -12.783 1.00 94.50 188 GLN A N 1
ATOM 1491 C CA . GLN A 1 188 ? 20.531 -10.518 -13.023 1.00 94.50 188 GLN A CA 1
ATOM 1492 C C . GLN A 1 188 ? 20.398 -9.403 -11.994 1.00 94.50 188 GLN A C 1
ATOM 1494 O O . GLN A 1 188 ? 19.379 -8.719 -11.922 1.00 94.50 188 GLN A O 1
ATOM 1499 N N . LYS A 1 189 ? 21.451 -9.204 -11.196 1.00 94.75 189 LYS A N 1
ATOM 1500 C CA . LYS A 1 189 ? 21.510 -8.116 -10.218 1.00 94.75 189 LYS A CA 1
ATOM 1501 C C . LYS A 1 189 ? 21.432 -6.762 -10.928 1.00 94.75 189 LYS A C 1
ATOM 1503 O O . LYS A 1 189 ? 22.192 -6.517 -11.866 1.00 94.75 189 LYS A O 1
ATOM 1508 N N . LEU A 1 190 ? 20.574 -5.871 -10.439 1.00 92.62 190 LEU A N 1
ATOM 1509 C CA . LEU A 1 190 ? 20.535 -4.486 -10.895 1.00 92.62 190 LEU A CA 1
ATOM 1510 C C . LEU A 1 190 ? 21.843 -3.771 -10.545 1.00 92.62 190 LEU A C 1
ATOM 1512 O O . LEU A 1 190 ? 22.384 -3.913 -9.449 1.00 92.62 190 LEU A O 1
ATOM 1516 N N . SER A 1 191 ? 22.355 -2.974 -11.483 1.00 87.38 191 SER A N 1
ATOM 1517 C CA . SER A 1 191 ? 23.579 -2.192 -11.273 1.00 87.38 191 SER A CA 1
ATOM 1518 C C . SER A 1 191 ? 23.379 -1.009 -10.325 1.00 87.38 191 SER A C 1
ATOM 1520 O O . SER A 1 191 ? 24.355 -0.473 -9.809 1.00 87.38 191 SER A O 1
ATOM 1522 N N . HIS A 1 192 ? 22.130 -0.578 -10.134 1.00 81.94 192 HIS A N 1
ATOM 1523 C CA . HIS A 1 192 ? 21.762 0.462 -9.184 1.00 81.94 192 HIS A CA 1
ATOM 1524 C C . HIS A 1 192 ? 21.364 -0.197 -7.860 1.00 81.94 192 HIS A C 1
ATOM 1526 O O . HIS A 1 192 ? 20.534 -1.103 -7.854 1.00 81.94 192 HIS A O 1
ATOM 1532 N N . GLY A 1 193 ? 22.002 0.218 -6.767 1.00 81.94 193 GLY A N 1
ATOM 1533 C CA . GLY A 1 193 ? 21.835 -0.367 -5.441 1.00 81.94 193 GLY A CA 1
ATOM 1534 C C . GLY A 1 193 ? 23.161 -0.465 -4.668 1.00 81.94 193 GLY A C 1
ATOM 1535 O O . GLY A 1 193 ? 24.218 -0.103 -5.196 1.00 81.94 193 GLY A O 1
ATOM 1536 N N . PRO A 1 194 ? 23.127 -0.965 -3.424 1.00 84.25 194 PRO A N 1
ATOM 1537 C CA . PRO A 1 194 ? 21.940 -1.480 -2.742 1.00 84.25 194 PRO A CA 1
ATOM 1538 C C . PRO A 1 194 ? 20.969 -0.365 -2.314 1.00 84.25 194 PRO A C 1
ATOM 1540 O O . PRO A 1 194 ? 21.370 0.787 -2.144 1.00 84.25 194 PRO A O 1
ATOM 1543 N N . PHE A 1 195 ? 19.692 -0.710 -2.154 1.00 91.56 195 PHE A N 1
ATOM 1544 C CA . PHE A 1 195 ? 18.617 0.225 -1.813 1.00 91.56 195 PHE A CA 1
ATOM 1545 C C . PHE A 1 195 ? 18.471 0.405 -0.296 1.00 91.56 195 PHE A C 1
ATOM 1547 O O . PHE A 1 195 ? 18.816 -0.481 0.495 1.00 91.56 195 PHE A O 1
ATOM 1554 N N . GLY A 1 196 ? 18.007 1.588 0.111 1.00 88.69 196 GLY A N 1
ATOM 1555 C CA . GLY A 1 196 ? 17.791 1.950 1.513 1.00 88.69 196 GLY A CA 1
ATOM 1556 C C . GLY A 1 196 ? 16.434 1.483 2.040 1.00 88.69 196 GLY A C 1
ATOM 1557 O O . GLY A 1 196 ? 15.520 1.215 1.265 1.00 88.69 196 GLY A O 1
ATOM 1558 N N . SER A 1 197 ? 16.291 1.439 3.363 1.00 87.94 197 SER A N 1
ATOM 1559 C CA . SER A 1 197 ? 14.984 1.248 4.005 1.00 87.94 197 SER A CA 1
ATOM 1560 C C . SER A 1 197 ? 14.070 2.426 3.669 1.00 87.94 197 SER A C 1
ATOM 1562 O O . SER A 1 197 ? 14.549 3.558 3.556 1.00 87.94 197 SER A O 1
ATOM 1564 N N . ASN A 1 198 ? 12.780 2.147 3.480 1.00 83.19 198 ASN A N 1
ATOM 1565 C CA . ASN A 1 198 ? 11.741 3.109 3.106 1.00 83.19 198 ASN A CA 1
ATOM 1566 C C . ASN A 1 198 ? 12.020 3.855 1.793 1.00 83.19 198 ASN A C 1
ATOM 1568 O O . ASN A 1 198 ? 11.410 4.885 1.522 1.00 83.19 198 ASN A O 1
ATOM 1572 N N . SER A 1 199 ? 12.945 3.344 0.977 1.00 89.06 199 SER A N 1
ATOM 1573 C CA . SER A 1 199 ? 13.134 3.823 -0.386 1.00 89.06 199 SER A CA 1
ATOM 1574 C C . SER A 1 199 ? 12.243 3.044 -1.347 1.00 89.06 199 SER A C 1
ATOM 1576 O O . SER A 1 199 ? 11.694 1.990 -1.006 1.00 89.06 199 SER A O 1
ATOM 1578 N N . TYR A 1 200 ? 12.116 3.562 -2.560 1.00 90.31 200 TYR A N 1
ATOM 1579 C CA . TYR A 1 200 ? 11.394 2.915 -3.639 1.00 90.31 200 TYR A CA 1
ATOM 1580 C C . TYR A 1 200 ? 12.187 3.023 -4.942 1.00 90.31 200 TYR A C 1
ATOM 1582 O O . TYR A 1 200 ? 13.146 3.791 -5.064 1.00 90.31 200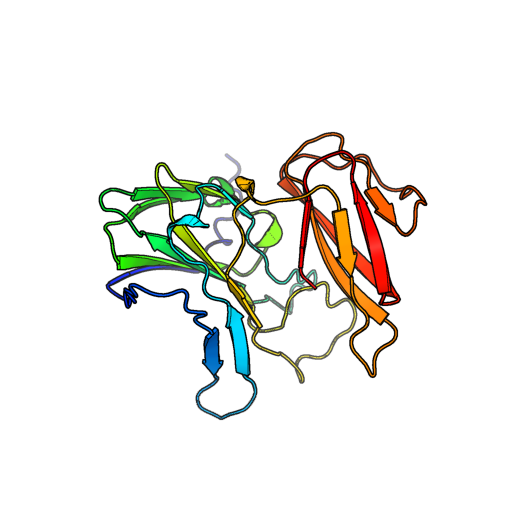 TYR A O 1
ATOM 1590 N N . LEU A 1 201 ? 11.807 2.200 -5.910 1.00 88.69 201 LEU A N 1
ATOM 1591 C CA . LEU A 1 201 ? 12.354 2.180 -7.255 1.00 88.69 201 LEU A CA 1
ATOM 1592 C C . LEU A 1 201 ? 11.200 2.073 -8.243 1.00 88.69 201 LEU A C 1
ATOM 1594 O O . LEU A 1 201 ? 10.437 1.113 -8.195 1.00 88.69 201 LEU A O 1
ATOM 1598 N N . THR A 1 202 ? 11.143 2.999 -9.189 1.00 85.75 202 THR A N 1
ATOM 1599 C CA . THR A 1 202 ? 10.212 2.945 -10.314 1.00 85.75 202 THR A CA 1
ATOM 1600 C C . THR A 1 202 ? 10.914 2.363 -11.537 1.00 85.75 202 THR A C 1
ATOM 1602 O O . THR A 1 202 ? 12.033 2.760 -11.870 1.00 85.75 202 THR A O 1
ATOM 1605 N N . CYS A 1 203 ? 10.294 1.384 -12.193 1.00 83.56 203 CYS A N 1
ATOM 1606 C CA . CYS A 1 203 ? 10.881 0.634 -13.299 1.00 83.56 203 CYS A CA 1
ATOM 1607 C C . CYS A 1 203 ? 9.905 0.498 -14.463 1.00 83.56 203 CYS A C 1
ATOM 1609 O O . CYS A 1 203 ? 8.880 -0.161 -14.334 1.00 83.56 203 CYS A O 1
ATOM 1611 N N . ALA A 1 204 ? 10.293 1.005 -15.634 1.00 82.06 204 ALA A N 1
ATOM 1612 C CA . ALA A 1 204 ? 9.696 0.602 -16.903 1.00 82.06 204 ALA A CA 1
ATOM 1613 C C . ALA A 1 204 ? 10.443 -0.627 -17.442 1.00 82.06 204 ALA A C 1
ATOM 1615 O O . ALA A 1 204 ? 11.662 -0.586 -17.637 1.00 82.06 204 ALA A O 1
ATOM 1616 N N . ASN A 1 205 ? 9.739 -1.736 -17.669 1.00 80.81 205 ASN A N 1
ATOM 1617 C CA . ASN A 1 205 ? 10.355 -2.983 -18.126 1.00 80.81 205 ASN A CA 1
ATOM 1618 C C . ASN A 1 205 ? 9.409 -3.794 -19.020 1.00 80.81 205 ASN A C 1
ATOM 1620 O O . ASN A 1 205 ? 8.221 -3.498 -19.148 1.00 80.81 205 ASN A O 1
ATOM 1624 N N . LYS A 1 206 ? 9.940 -4.852 -19.639 1.00 84.69 206 LYS A N 1
ATOM 1625 C CA . LYS A 1 206 ? 9.116 -5.884 -20.263 1.00 84.69 206 LYS A CA 1
ATOM 1626 C C . LYS A 1 206 ? 8.261 -6.567 -19.205 1.00 84.69 206 LYS A C 1
ATOM 1628 O O . LYS A 1 206 ? 8.721 -6.817 -18.093 1.00 84.69 206 LYS A O 1
ATOM 1633 N N . THR A 1 207 ? 7.026 -6.883 -19.563 1.00 83.12 207 THR A N 1
ATOM 1634 C CA . THR A 1 207 ? 6.161 -7.676 -18.695 1.00 83.12 207 THR A CA 1
ATOM 1635 C C . THR A 1 207 ? 6.610 -9.144 -18.693 1.00 83.12 207 THR A C 1
ATOM 1637 O O . THR A 1 207 ? 7.233 -9.624 -19.643 1.00 83.12 207 THR A O 1
ATOM 1640 N N . GLY A 1 208 ? 6.314 -9.876 -17.618 1.00 84.12 208 GLY A N 1
ATOM 1641 C CA . GLY A 1 208 ? 6.746 -11.266 -17.428 1.00 84.12 208 GLY A CA 1
ATOM 1642 C C . GLY A 1 208 ? 8.111 -11.437 -16.749 1.00 84.12 208 GLY A C 1
ATOM 1643 O O . GLY A 1 208 ? 8.728 -12.484 -16.926 1.00 84.12 208 GLY A O 1
ATOM 1644 N N . VAL A 1 209 ? 8.578 -10.437 -15.996 1.00 89.25 209 VAL A N 1
ATOM 1645 C CA . VAL A 1 209 ? 9.867 -10.460 -15.279 1.00 89.25 209 VAL A CA 1
ATOM 1646 C C . VAL A 1 209 ? 9.696 -11.040 -13.877 1.00 89.25 209 VAL A C 1
ATOM 1648 O O . VAL A 1 209 ? 8.730 -10.726 -13.175 1.00 89.25 209 VAL A O 1
ATOM 1651 N N . TYR A 1 210 ? 10.657 -11.860 -13.445 1.00 92.38 210 TYR A N 1
ATOM 1652 C CA . TYR A 1 210 ? 10.752 -12.322 -12.064 1.00 92.38 210 TYR A CA 1
ATOM 1653 C C . TYR A 1 210 ? 11.655 -11.404 -11.243 1.00 92.38 210 TYR A C 1
ATOM 1655 O O . TYR A 1 210 ? 12.842 -11.250 -11.543 1.00 92.38 210 TYR A O 1
ATOM 1663 N N . ILE A 1 211 ? 11.098 -10.810 -10.191 1.00 94.94 211 ILE A N 1
ATOM 1664 C CA . ILE A 1 211 ? 11.816 -9.916 -9.288 1.00 94.94 211 ILE A CA 1
ATOM 1665 C C . ILE A 1 211 ? 12.196 -10.704 -8.040 1.00 94.94 211 ILE A C 1
ATOM 1667 O O . ILE A 1 211 ? 11.342 -11.299 -7.383 1.00 94.94 211 ILE A O 1
ATOM 1671 N N . ARG A 1 212 ? 13.478 -10.659 -7.678 1.00 96.88 212 ARG A N 1
ATOM 1672 C CA . ARG A 1 212 ? 13.999 -11.186 -6.413 1.00 96.88 212 ARG A CA 1
ATOM 1673 C C . ARG A 1 212 ? 14.810 -10.113 -5.699 1.00 96.88 212 ARG A C 1
ATOM 1675 O O . ARG A 1 212 ? 15.533 -9.356 -6.338 1.00 96.88 212 ARG A O 1
ATOM 1682 N N . ALA A 1 213 ? 14.745 -10.081 -4.376 1.00 96.94 213 ALA A N 1
ATOM 1683 C CA . ALA A 1 213 ? 15.499 -9.167 -3.533 1.00 96.94 213 ALA A CA 1
ATOM 1684 C C . ALA A 1 213 ? 16.165 -9.892 -2.352 1.00 96.94 213 ALA A C 1
ATOM 1686 O O . ALA A 1 213 ? 15.804 -11.016 -2.000 1.00 96.94 213 ALA A O 1
ATOM 1687 N N . THR A 1 214 ? 17.185 -9.281 -1.742 1.00 96.69 214 THR A N 1
ATOM 1688 C CA . THR A 1 214 ? 17.805 -9.824 -0.515 1.00 96.69 214 THR A CA 1
ATOM 1689 C C . THR A 1 214 ? 17.011 -9.491 0.749 1.00 96.69 214 THR A C 1
ATOM 1691 O O . THR A 1 214 ? 17.045 -10.278 1.701 1.00 96.69 214 THR A O 1
ATOM 1694 N N . GLY A 1 215 ? 16.286 -8.372 0.741 1.00 95.00 215 GLY A N 1
ATOM 1695 C CA . GLY A 1 215 ? 15.336 -7.939 1.770 1.00 95.00 215 GLY A CA 1
ATOM 1696 C C . GLY A 1 215 ? 13.881 -8.028 1.282 1.00 95.00 215 GLY A C 1
ATOM 1697 O O . GLY A 1 215 ? 13.659 -8.299 0.097 1.00 95.00 215 GLY A O 1
ATOM 1698 N N . PRO A 1 216 ? 12.891 -7.862 2.175 1.00 96.19 216 PRO A N 1
ATOM 1699 C CA . PRO A 1 216 ? 11.480 -7.821 1.804 1.00 96.19 216 PRO A CA 1
ATOM 1700 C C . PRO A 1 216 ? 11.153 -6.633 0.892 1.00 96.19 216 PRO A C 1
ATOM 1702 O O . PRO A 1 216 ? 11.655 -5.521 1.078 1.00 96.19 216 PRO A O 1
ATOM 1705 N N . ILE A 1 217 ? 10.304 -6.896 -0.098 1.00 95.38 217 ILE A N 1
ATOM 1706 C CA . ILE A 1 217 ? 9.843 -5.954 -1.109 1.00 95.38 217 ILE A CA 1
ATOM 1707 C C . ILE A 1 217 ? 8.331 -6.027 -1.281 1.00 95.38 217 ILE A C 1
ATOM 1709 O O . ILE A 1 217 ? 7.706 -7.084 -1.138 1.00 95.38 217 ILE A O 1
ATOM 1713 N N . TYR A 1 218 ? 7.765 -4.900 -1.688 1.00 94.06 218 TYR A N 1
ATOM 1714 C CA . TYR A 1 218 ? 6.405 -4.815 -2.197 1.00 94.06 218 TYR A CA 1
ATOM 1715 C C . TYR A 1 218 ? 6.415 -4.235 -3.595 1.00 94.06 218 TYR A C 1
ATOM 1717 O O . TYR A 1 218 ? 7.107 -3.255 -3.850 1.00 94.06 218 TYR A O 1
ATOM 1725 N N . VAL A 1 219 ? 5.681 -4.881 -4.497 1.00 91.19 219 VAL A N 1
ATOM 1726 C CA . VAL A 1 219 ? 5.622 -4.512 -5.909 1.00 91.19 219 VAL A CA 1
ATOM 1727 C C . VAL A 1 219 ? 4.199 -4.102 -6.248 1.00 91.19 219 VAL A C 1
ATOM 1729 O O . VAL A 1 219 ? 3.264 -4.864 -5.997 1.00 91.19 219 VAL A O 1
ATOM 1732 N N . VAL A 1 220 ? 4.059 -2.914 -6.830 1.00 88.12 220 VAL A N 1
ATOM 1733 C CA . VAL A 1 220 ? 2.806 -2.387 -7.381 1.00 88.12 220 VAL A CA 1
ATOM 1734 C C . VAL A 1 220 ? 3.023 -2.078 -8.852 1.00 88.12 220 VAL A C 1
ATOM 1736 O O . VAL A 1 220 ? 4.060 -1.523 -9.199 1.00 88.12 220 VAL A O 1
ATOM 1739 N N . ALA A 1 221 ? 2.085 -2.478 -9.703 1.00 79.94 221 ALA A N 1
ATOM 1740 C CA . ALA A 1 221 ? 2.177 -2.404 -11.155 1.00 79.94 221 ALA A CA 1
ATOM 1741 C C . ALA A 1 221 ? 0.797 -2.179 -11.772 1.00 79.94 221 ALA A C 1
ATOM 1743 O O . ALA A 1 221 ? -0.188 -2.578 -11.103 1.00 79.94 221 ALA A O 1
#